Protein AF-A0A9N9DW58-F1 (afdb_monomer_lite)

Sequence (178 aa):
MVNGNHDNNESNNANEGNGNNIPFHLKRTCESLTRRQRDIYNECATRAERIGFLEVLIEERKKSEIGSELIGLVLYTLITGLIVLIYGLFFKDEESTKYFIVLLNSVYYIAKIVVLGTSMERLGIFYDNKVRAYTAIPIIVWTSLAILLGIFVISPVITVTFVNVGIEMAKLIVKFFV

Radius of gyration: 26.79 Å; chains: 1; bounding box: 43×66×86 Å

Structure (mmCIF, N/CA/C/O backbone):
data_AF-A0A9N9DW58-F1
#
_entry.id   AF-A0A9N9DW58-F1
#
loop_
_atom_site.group_PDB
_atom_site.id
_atom_site.type_symbol
_atom_site.label_atom_id
_atom_site.label_alt_id
_atom_site.label_comp_id
_atom_site.label_asym_id
_atom_site.label_entity_id
_atom_site.label_seq_id
_atom_site.pdbx_PDB_ins_code
_atom_site.Cartn_x
_atom_site.Cartn_y
_atom_site.Cartn_z
_atom_site.occupancy
_atom_site.B_iso_or_equiv
_atom_site.auth_seq_id
_atom_site.auth_comp_id
_atom_site.auth_asym_id
_atom_site.auth_atom_id
_atom_site.pdbx_PDB_model_num
ATOM 1 N N . MET A 1 1 ? 19.043 49.232 -56.424 1.00 35.97 1 MET A N 1
ATOM 2 C CA . MET A 1 1 ? 19.166 48.263 -57.536 1.00 35.97 1 MET A CA 1
ATOM 3 C C . MET A 1 1 ? 19.818 47.024 -56.916 1.00 35.97 1 MET A C 1
ATOM 5 O O . MET A 1 1 ? 20.953 47.164 -56.496 1.00 35.97 1 MET A O 1
ATOM 9 N N . VAL A 1 2 ? 19.132 45.935 -56.511 1.00 31.33 2 VAL A N 1
ATOM 10 C CA . VAL A 1 2 ? 18.323 44.946 -57.288 1.00 31.33 2 VAL A CA 1
ATOM 11 C C . VAL A 1 2 ? 19.067 44.600 -58.581 1.00 31.33 2 VAL A C 1
ATOM 13 O O . VAL A 1 2 ? 19.330 45.532 -59.330 1.00 31.33 2 VAL A O 1
ATOM 16 N N . ASN A 1 3 ? 19.499 43.383 -58.928 1.00 30.56 3 ASN A N 1
ATOM 17 C CA . ASN A 1 3 ? 19.127 41.967 -58.704 1.00 30.56 3 ASN A CA 1
ATOM 18 C C . ASN A 1 3 ? 20.429 41.140 -58.961 1.00 30.56 3 ASN A C 1
ATOM 20 O O . ASN A 1 3 ? 21.346 41.698 -59.552 1.00 30.56 3 ASN A O 1
ATOM 24 N N . GLY A 1 4 ? 20.660 39.866 -58.624 1.00 30.59 4 GLY A N 1
ATOM 25 C CA . GLY A 1 4 ? 19.801 38.683 -58.496 1.00 30.59 4 GLY A CA 1
ATOM 26 C C . GLY A 1 4 ? 20.405 37.516 -59.324 1.00 30.59 4 GLY A C 1
ATOM 27 O O . GLY A 1 4 ? 21.003 37.778 -60.364 1.00 30.59 4 GLY A O 1
ATOM 28 N N . ASN A 1 5 ? 20.184 36.273 -58.860 1.00 32.31 5 ASN A N 1
ATOM 29 C CA . ASN A 1 5 ? 20.510 34.924 -59.402 1.00 32.31 5 ASN A CA 1
ATOM 30 C C . ASN A 1 5 ? 21.839 34.288 -58.931 1.00 32.31 5 ASN A C 1
ATOM 32 O O . ASN A 1 5 ? 22.900 34.800 -59.259 1.00 32.31 5 ASN A O 1
ATOM 36 N N . HIS A 1 6 ? 21.906 33.249 -58.078 1.00 37.44 6 HIS A N 1
ATOM 37 C CA . HIS A 1 6 ? 21.110 32.024 -57.799 1.00 37.44 6 HIS A CA 1
ATOM 38 C C . HIS A 1 6 ? 21.499 30.820 -58.677 1.00 37.44 6 HIS A C 1
ATOM 40 O O . HIS A 1 6 ? 21.218 30.842 -59.866 1.00 37.44 6 HIS A O 1
ATOM 46 N N . ASP A 1 7 ? 22.155 29.830 -58.047 1.00 33.28 7 ASP A N 1
ATOM 47 C CA . ASP A 1 7 ? 22.057 28.362 -58.224 1.00 33.28 7 ASP A CA 1
ATOM 48 C C . ASP A 1 7 ? 22.978 27.711 -57.153 1.00 33.28 7 ASP A C 1
ATOM 50 O O . ASP A 1 7 ? 24.163 28.024 -57.090 1.00 33.28 7 ASP A O 1
ATOM 54 N N . ASN A 1 8 ? 22.478 27.097 -56.073 1.00 36.38 8 ASN A N 1
ATOM 55 C CA . ASN A 1 8 ? 21.834 25.779 -55.913 1.00 36.38 8 ASN A CA 1
ATOM 56 C C . ASN A 1 8 ? 22.816 24.589 -55.836 1.00 36.38 8 ASN A C 1
ATOM 58 O O . ASN A 1 8 ? 23.343 24.127 -56.838 1.00 36.38 8 ASN A O 1
ATOM 62 N N . ASN A 1 9 ? 22.999 24.100 -54.604 1.00 37.75 9 ASN A N 1
ATOM 63 C CA . ASN A 1 9 ? 23.233 22.708 -54.189 1.00 37.75 9 ASN A CA 1
ATOM 64 C C . ASN A 1 9 ? 22.856 22.696 -52.686 1.00 37.75 9 ASN A C 1
ATOM 66 O O . ASN A 1 9 ? 23.531 23.335 -51.884 1.00 37.75 9 ASN A O 1
ATOM 70 N N . GLU A 1 10 ? 21.670 22.237 -52.256 1.00 34.31 10 GLU A N 1
ATOM 71 C CA . GLU A 1 10 ? 21.324 20.814 -52.031 1.00 34.31 10 GLU A CA 1
ATOM 72 C C . GLU A 1 10 ? 22.552 19.994 -51.593 1.00 34.31 10 GLU A C 1
ATOM 74 O O . GLU A 1 10 ? 23.566 19.982 -52.270 1.00 34.31 10 GLU A O 1
ATOM 79 N N . SER A 1 11 ? 22.591 19.225 -50.513 1.00 32.69 11 SER A N 1
ATOM 80 C CA . SER A 1 11 ? 21.602 18.690 -49.588 1.00 32.69 11 SER A CA 1
ATOM 81 C C . SER A 1 11 ? 22.409 17.822 -48.594 1.00 32.69 11 SER A C 1
ATOM 83 O O . SER A 1 11 ? 23.496 17.357 -48.931 1.00 32.69 11 SER A O 1
ATOM 85 N N . ASN A 1 12 ? 21.839 17.546 -47.419 1.00 32.59 12 ASN A N 1
ATOM 86 C CA . ASN A 1 12 ? 22.194 16.460 -46.490 1.00 32.59 12 ASN A CA 1
ATOM 87 C C . ASN A 1 12 ? 23.452 16.592 -45.614 1.00 32.59 12 ASN A C 1
ATOM 89 O O . ASN A 1 12 ? 24.569 16.289 -46.014 1.00 32.59 12 ASN A O 1
ATOM 93 N N . ASN A 1 13 ? 23.205 16.916 -44.343 1.00 36.56 13 ASN A N 1
ATOM 94 C CA . ASN A 1 13 ? 23.396 15.991 -43.212 1.00 36.56 13 ASN A CA 1
ATOM 95 C C . ASN A 1 13 ? 22.649 16.604 -42.011 1.00 36.56 13 ASN A C 1
ATOM 97 O O . ASN A 1 13 ? 23.180 17.412 -41.261 1.00 36.56 13 ASN A O 1
ATOM 101 N N . ALA A 1 14 ? 21.319 16.511 -41.972 1.00 32.16 14 ALA A N 1
ATOM 102 C CA . ALA A 1 14 ? 20.616 15.397 -41.335 1.00 32.16 14 ALA A CA 1
ATOM 103 C C . ALA A 1 14 ? 21.183 15.076 -39.941 1.00 32.16 14 ALA A C 1
ATOM 105 O O . ALA A 1 14 ? 22.157 14.347 -39.816 1.00 32.16 14 ALA A O 1
ATOM 106 N N . ASN A 1 15 ? 20.521 15.618 -38.914 1.00 37.97 15 ASN A N 1
ATOM 107 C CA . ASN A 1 15 ? 20.285 14.966 -37.627 1.00 37.97 15 ASN A CA 1
ATOM 108 C C . ASN A 1 15 ? 21.375 13.987 -37.146 1.00 37.97 15 ASN A C 1
ATOM 110 O O . ASN A 1 15 ? 21.168 12.776 -37.156 1.00 37.97 15 ASN A O 1
ATOM 114 N N . GLU A 1 16 ? 22.427 14.498 -36.511 1.00 32.28 16 GLU A N 1
ATOM 115 C CA . GLU A 1 16 ? 23.026 13.775 -35.381 1.00 32.28 16 GLU A CA 1
ATOM 116 C C . GLU A 1 16 ? 22.198 14.033 -34.113 1.00 32.28 16 GLU A C 1
ATOM 118 O O . GLU A 1 16 ? 22.662 14.500 -33.074 1.00 32.28 16 GLU A O 1
ATOM 123 N N . GLY A 1 17 ? 20.905 13.717 -34.199 1.00 33.81 17 GLY A N 1
ATOM 124 C CA . GLY A 1 17 ? 20.101 13.438 -33.023 1.00 33.81 17 GLY A CA 1
ATOM 125 C C . GLY A 1 17 ? 20.539 12.080 -32.492 1.00 33.81 17 GLY A C 1
ATOM 126 O O . GLY A 1 17 ? 20.022 11.065 -32.944 1.00 33.81 17 GLY A O 1
ATOM 127 N N . ASN A 1 18 ? 21.525 12.086 -31.589 1.00 37.56 18 ASN A N 1
ATOM 128 C CA . ASN A 1 18 ? 21.994 10.974 -30.755 1.00 37.56 18 ASN A CA 1
ATOM 129 C C . ASN A 1 18 ? 21.037 9.758 -30.766 1.00 37.56 18 ASN A C 1
ATOM 131 O O . ASN A 1 18 ? 19.964 9.790 -30.156 1.00 37.56 18 ASN A O 1
ATOM 135 N N . GLY A 1 19 ? 21.431 8.684 -31.460 1.00 41.25 19 GLY A N 1
ATOM 136 C CA . GLY A 1 19 ? 20.644 7.466 -31.720 1.00 41.25 19 GLY A CA 1
ATOM 137 C C . GLY A 1 19 ? 20.286 6.609 -30.494 1.00 41.25 19 GLY A C 1
ATOM 138 O O . GLY A 1 19 ? 19.917 5.447 -30.640 1.00 41.25 19 GLY A O 1
ATOM 139 N N . ASN A 1 20 ? 20.357 7.177 -29.291 1.00 55.72 20 ASN A N 1
ATOM 140 C CA . ASN A 1 20 ? 20.112 6.524 -28.005 1.00 55.72 20 ASN A CA 1
ATOM 141 C C . ASN A 1 20 ? 18.757 6.884 -27.378 1.00 55.72 20 ASN A C 1
ATOM 143 O O . ASN A 1 20 ? 18.498 6.554 -26.220 1.00 55.72 20 ASN A O 1
ATOM 147 N N . ASN A 1 21 ? 17.874 7.559 -28.115 1.00 63.91 21 ASN A N 1
ATOM 148 C CA . ASN A 1 21 ? 16.599 8.002 -27.566 1.00 63.91 21 ASN A CA 1
ATOM 149 C C . ASN A 1 21 ? 15.636 6.812 -27.398 1.00 63.91 21 ASN A C 1
ATOM 151 O O . ASN A 1 21 ? 14.989 6.341 -28.340 1.00 63.91 21 ASN A O 1
ATOM 155 N N . ILE A 1 22 ? 15.579 6.304 -26.165 1.00 68.69 22 ILE A N 1
ATOM 156 C CA . ILE A 1 22 ? 14.504 5.452 -25.649 1.00 68.69 22 ILE A CA 1
ATOM 157 C C . ILE A 1 22 ? 13.171 6.178 -25.916 1.00 68.69 22 ILE A C 1
ATOM 159 O O . ILE A 1 22 ? 13.104 7.393 -25.697 1.00 68.69 22 ILE A O 1
ATOM 163 N N . PRO A 1 23 ? 12.116 5.484 -26.391 1.00 74.69 23 PRO A N 1
ATOM 164 C CA . PRO A 1 23 ? 10.796 6.081 -26.558 1.00 74.69 23 PRO A CA 1
ATOM 165 C C . PRO A 1 23 ? 10.378 6.861 -25.308 1.00 74.69 23 PRO A C 1
ATOM 167 O O . PRO A 1 23 ? 10.559 6.384 -24.189 1.00 74.69 23 PRO A O 1
ATOM 170 N N . PHE A 1 24 ? 9.809 8.056 -25.485 1.00 72.62 24 PHE A N 1
ATOM 171 C CA . PHE A 1 24 ? 9.507 8.966 -24.371 1.00 72.62 24 PHE A CA 1
ATOM 172 C C . PHE A 1 24 ? 8.679 8.296 -23.257 1.00 72.62 24 PHE A C 1
ATOM 174 O O . PHE A 1 24 ? 8.951 8.497 -22.076 1.00 72.62 24 PHE A O 1
ATOM 181 N N . HIS A 1 25 ? 7.740 7.422 -23.631 1.00 73.88 25 HIS A N 1
ATOM 182 C CA . HIS A 1 25 ? 6.898 6.673 -22.696 1.00 73.88 25 HIS A CA 1
ATOM 183 C C . HIS A 1 25 ? 7.647 5.593 -21.883 1.00 73.88 25 HIS A C 1
ATOM 185 O O . HIS A 1 25 ? 7.164 5.189 -20.831 1.00 73.88 25 HIS A O 1
ATOM 191 N N . LEU A 1 26 ? 8.830 5.149 -22.328 1.00 77.31 26 LEU A N 1
ATOM 192 C CA . LEU A 1 26 ? 9.671 4.152 -21.646 1.00 77.31 26 LEU A CA 1
ATOM 193 C C . LEU A 1 26 ? 10.789 4.786 -20.809 1.00 77.31 26 LEU A C 1
ATOM 195 O O . LEU A 1 26 ? 11.376 4.119 -19.955 1.00 77.31 26 LEU A O 1
ATOM 199 N N . LYS A 1 27 ? 11.078 6.077 -21.016 1.00 78.00 27 LYS A N 1
ATOM 200 C CA . LYS A 1 27 ? 12.143 6.801 -20.307 1.00 78.00 27 LYS A CA 1
ATOM 201 C C . LYS A 1 27 ? 11.948 6.758 -18.787 1.00 78.00 27 LYS A C 1
ATOM 203 O O . LYS A 1 27 ? 12.880 6.444 -18.053 1.00 78.00 27 LYS A O 1
ATOM 208 N N . ARG A 1 28 ? 10.716 6.977 -18.326 1.00 73.12 28 ARG A N 1
ATOM 209 C CA . ARG A 1 28 ? 10.359 6.948 -16.899 1.00 73.12 28 ARG A CA 1
ATOM 210 C C . ARG A 1 28 ? 10.504 5.552 -16.282 1.00 73.12 28 ARG A C 1
ATOM 212 O O . ARG A 1 28 ? 10.978 5.402 -15.156 1.00 73.12 28 ARG A O 1
ATOM 219 N N . THR A 1 29 ? 10.154 4.509 -17.032 1.00 76.19 29 THR A N 1
ATOM 220 C CA . THR A 1 29 ? 10.357 3.117 -16.606 1.00 76.19 29 THR A CA 1
ATOM 221 C C . THR A 1 29 ? 11.843 2.791 -16.500 1.00 76.19 29 THR A C 1
ATOM 223 O O . THR A 1 29 ? 12.257 2.196 -15.513 1.00 76.19 29 THR A O 1
ATOM 226 N N . CYS A 1 30 ? 12.657 3.245 -17.459 1.00 75.81 30 CYS A N 1
ATOM 227 C CA . CYS A 1 30 ? 14.110 3.079 -17.432 1.00 75.81 30 CYS A CA 1
ATOM 228 C C . CYS A 1 30 ? 14.754 3.761 -16.209 1.00 75.81 30 CYS A C 1
ATOM 230 O O . CYS A 1 30 ? 15.642 3.199 -15.566 1.00 75.81 30 CYS A O 1
ATOM 232 N N . GLU A 1 31 ? 14.301 4.966 -15.858 1.00 78.06 31 GLU A N 1
ATOM 233 C CA . GLU A 1 31 ? 14.795 5.701 -14.687 1.00 78.06 31 GLU A CA 1
ATOM 234 C C . GLU A 1 31 ? 14.386 5.028 -13.365 1.00 78.06 31 GLU A C 1
ATOM 236 O O . GLU A 1 31 ? 15.173 5.009 -12.418 1.00 78.06 31 GLU A O 1
ATOM 241 N N . SER A 1 32 ? 13.208 4.395 -13.333 1.00 76.56 32 SER A N 1
ATOM 242 C CA . SER A 1 32 ? 12.654 3.677 -12.173 1.00 76.56 32 SER A CA 1
ATOM 243 C C . SER A 1 32 ? 13.023 2.186 -12.101 1.00 76.56 32 SER A C 1
ATOM 245 O O . SER A 1 32 ? 12.416 1.424 -11.340 1.00 76.56 32 SER A O 1
ATOM 247 N N . LEU A 1 33 ? 14.003 1.732 -12.890 1.00 80.88 33 LEU A N 1
ATOM 248 C CA . LEU A 1 33 ? 14.522 0.367 -12.789 1.00 80.88 33 LEU A CA 1
ATOM 249 C C . LEU A 1 33 ? 15.183 0.157 -11.424 1.00 80.88 33 LEU A C 1
ATOM 251 O O . LEU A 1 33 ? 16.072 0.916 -11.027 1.00 80.88 33 LEU A O 1
ATOM 255 N N . THR A 1 34 ? 14.800 -0.918 -10.735 1.00 77.25 34 THR A N 1
ATOM 256 C CA . THR A 1 34 ? 15.526 -1.372 -9.543 1.00 77.25 34 THR A CA 1
ATOM 257 C C . THR A 1 34 ? 16.932 -1.832 -9.926 1.00 77.25 34 THR A C 1
ATOM 259 O O . THR A 1 34 ? 17.204 -2.122 -11.090 1.00 77.25 34 THR A O 1
ATOM 262 N N . ARG A 1 35 ? 17.845 -1.940 -8.952 1.00 76.00 35 ARG A N 1
ATOM 263 C CA . ARG A 1 35 ? 19.243 -2.334 -9.207 1.00 76.00 35 ARG A CA 1
ATOM 264 C C . ARG A 1 35 ? 19.344 -3.624 -10.032 1.00 76.00 35 ARG A C 1
ATOM 266 O O . ARG A 1 35 ? 19.986 -3.630 -11.071 1.00 76.00 35 ARG A O 1
ATOM 273 N N . ARG A 1 36 ? 18.587 -4.655 -9.642 1.00 76.88 36 ARG A N 1
ATOM 274 C CA . ARG A 1 36 ? 18.526 -5.937 -10.357 1.00 76.88 36 ARG A CA 1
ATOM 275 C C . ARG A 1 36 ? 17.967 -5.805 -11.779 1.00 76.88 36 ARG A C 1
ATOM 277 O O . ARG A 1 36 ? 18.464 -6.449 -12.690 1.00 76.88 36 ARG A O 1
ATOM 284 N N . GLN A 1 37 ? 16.938 -4.980 -11.979 1.00 80.50 37 GLN A N 1
ATOM 285 C CA . GLN A 1 37 ? 16.363 -4.745 -13.310 1.00 80.50 37 GLN A CA 1
ATOM 286 C C . GLN A 1 37 ? 17.316 -3.939 -14.204 1.00 80.50 37 GLN A C 1
ATOM 288 O O . GLN A 1 37 ? 17.347 -4.143 -15.412 1.00 80.50 37 GLN A O 1
ATOM 293 N N . ARG A 1 38 ? 18.107 -3.041 -13.609 1.00 82.94 38 ARG A N 1
ATOM 294 C CA . ARG A 1 38 ? 19.124 -2.250 -14.304 1.00 82.94 38 ARG A CA 1
ATOM 295 C C . ARG A 1 38 ? 20.292 -3.110 -14.774 1.00 82.94 38 ARG A C 1
ATOM 297 O O . ARG A 1 38 ? 20.774 -2.887 -15.877 1.00 82.94 38 ARG A O 1
ATOM 304 N N . ASP A 1 39 ? 20.703 -4.090 -13.976 1.00 82.94 39 ASP A N 1
ATOM 305 C CA . ASP A 1 39 ? 21.754 -5.035 -14.364 1.00 82.94 39 ASP A CA 1
ATOM 306 C C . ASP A 1 39 ? 21.325 -5.834 -15.610 1.00 82.94 39 ASP A C 1
ATOM 308 O O . ASP A 1 39 ? 22.030 -5.825 -16.615 1.00 82.94 39 ASP A O 1
ATOM 312 N N . ILE A 1 40 ? 20.100 -6.376 -15.611 1.00 80.94 40 ILE A N 1
ATOM 313 C CA . ILE A 1 40 ? 19.525 -7.102 -16.762 1.00 80.94 40 ILE A CA 1
ATOM 314 C C . ILE A 1 40 ? 19.359 -6.182 -17.985 1.00 80.94 40 ILE A C 1
ATOM 316 O O . ILE A 1 40 ? 19.677 -6.563 -19.108 1.00 80.94 40 ILE A O 1
ATOM 320 N N . TYR A 1 41 ? 18.905 -4.941 -17.781 1.00 82.56 41 TYR A N 1
ATOM 321 C CA . TYR A 1 41 ? 18.772 -3.956 -18.859 1.00 82.56 41 TYR A CA 1
ATOM 322 C C . TYR A 1 41 ? 20.120 -3.607 -19.516 1.00 82.56 41 TYR A C 1
ATOM 324 O O . TYR A 1 41 ? 20.187 -3.390 -20.728 1.00 82.56 41 TYR A O 1
ATOM 332 N N . ASN A 1 42 ? 21.195 -3.548 -18.725 1.00 82.56 42 ASN A N 1
ATOM 333 C CA . ASN A 1 42 ? 22.545 -3.272 -19.216 1.00 82.56 42 ASN A CA 1
ATOM 334 C C . ASN A 1 42 ? 23.157 -4.472 -19.956 1.00 82.56 42 ASN A C 1
ATOM 336 O O . ASN A 1 42 ? 23.965 -4.260 -20.859 1.00 82.56 42 ASN A O 1
ATOM 340 N N . GLU A 1 43 ? 22.756 -5.698 -19.607 1.00 84.88 43 GLU A N 1
ATOM 341 C CA . GLU A 1 43 ? 23.149 -6.934 -20.298 1.00 84.88 43 GLU A CA 1
ATOM 342 C C . GLU A 1 43 ? 22.482 -7.096 -21.676 1.00 84.88 43 GLU A C 1
ATOM 344 O O . GLU A 1 43 ? 23.029 -7.787 -22.535 1.00 84.88 43 GLU A O 1
ATOM 349 N N . CYS A 1 44 ? 21.345 -6.435 -21.936 1.00 82.12 44 CYS A N 1
ATOM 350 C CA . CYS A 1 44 ? 20.709 -6.446 -23.257 1.00 82.12 44 CYS A CA 1
ATOM 351 C C . CYS A 1 44 ? 21.639 -5.855 -24.332 1.00 82.12 44 CYS A C 1
ATOM 353 O O . CYS A 1 44 ? 22.047 -4.683 -24.257 1.00 82.12 44 CY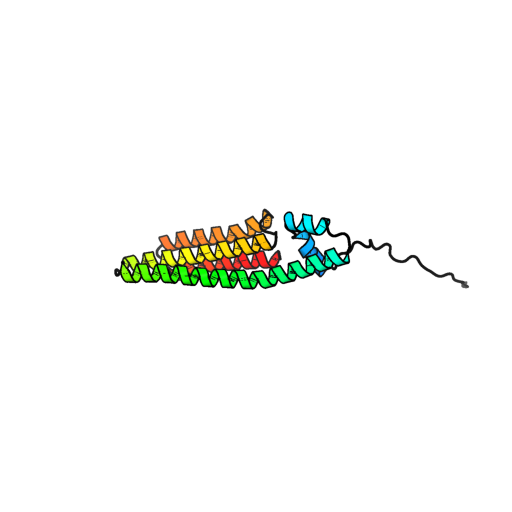S A O 1
ATOM 355 N N . ALA A 1 45 ? 21.911 -6.658 -25.363 1.00 76.25 45 ALA A N 1
ATOM 356 C CA . ALA A 1 45 ? 22.882 -6.362 -26.411 1.00 76.25 45 ALA A CA 1
ATOM 357 C C . ALA A 1 45 ? 22.302 -5.437 -27.487 1.00 76.25 45 ALA A C 1
ATOM 359 O O . ALA A 1 45 ? 23.020 -4.609 -28.051 1.00 76.25 45 ALA A O 1
ATOM 360 N N . THR A 1 46 ? 20.997 -5.545 -27.759 1.00 80.00 46 THR A N 1
ATOM 361 C CA . THR A 1 46 ? 20.334 -4.764 -28.809 1.00 80.00 46 THR A CA 1
ATOM 362 C C . THR A 1 46 ? 19.319 -3.760 -28.258 1.00 80.00 46 THR A C 1
ATOM 364 O O . THR A 1 46 ? 18.728 -3.923 -27.189 1.00 80.00 46 THR A O 1
ATOM 367 N N . ARG A 1 47 ? 19.072 -2.683 -29.016 1.00 75.12 47 ARG A N 1
ATOM 368 C CA . ARG A 1 47 ? 18.038 -1.686 -28.680 1.00 75.12 47 ARG A CA 1
ATOM 369 C C . ARG A 1 47 ? 16.639 -2.308 -28.633 1.00 75.12 47 ARG A C 1
ATOM 371 O O . ARG A 1 47 ? 15.841 -1.923 -27.785 1.00 75.12 47 ARG A O 1
ATOM 378 N N . ALA A 1 48 ? 16.353 -3.246 -29.535 1.00 78.12 48 ALA A N 1
ATOM 379 C CA . ALA A 1 48 ? 15.073 -3.944 -29.585 1.00 78.12 48 ALA A CA 1
ATOM 380 C C . ALA A 1 48 ? 14.842 -4.783 -28.317 1.00 78.12 48 ALA A C 1
ATOM 382 O O . ALA A 1 48 ? 13.759 -4.718 -27.747 1.00 78.12 48 ALA A O 1
ATOM 383 N N . GLU A 1 49 ? 15.874 -5.470 -27.813 1.00 81.19 49 GLU A N 1
ATOM 384 C CA . GLU A 1 49 ? 15.814 -6.189 -26.530 1.00 81.19 49 GLU A CA 1
ATOM 385 C C . GLU A 1 49 ? 15.576 -5.249 -25.346 1.00 81.19 49 GLU A C 1
ATOM 387 O O . GLU A 1 49 ? 14.740 -5.538 -24.496 1.00 81.19 49 GLU A O 1
ATOM 392 N N . ARG A 1 50 ? 16.250 -4.091 -25.307 1.00 80.75 50 ARG A N 1
ATOM 393 C CA . ARG A 1 50 ? 16.055 -3.082 -24.248 1.00 80.75 50 ARG A CA 1
ATOM 394 C C . ARG A 1 50 ? 14.636 -2.520 -24.225 1.00 80.75 50 ARG A C 1
ATOM 396 O O . ARG A 1 50 ? 14.066 -2.335 -23.153 1.00 80.75 50 ARG A O 1
ATOM 403 N N . ILE A 1 51 ? 14.070 -2.242 -25.400 1.00 83.50 51 ILE A N 1
ATOM 404 C CA . ILE A 1 51 ? 12.688 -1.764 -25.540 1.00 83.50 51 ILE A CA 1
ATOM 405 C C . ILE A 1 51 ? 11.708 -2.867 -25.129 1.00 83.50 51 ILE A C 1
ATOM 407 O O . ILE A 1 51 ? 10.853 -2.615 -24.284 1.00 83.50 51 ILE A O 1
ATOM 411 N N . GLY A 1 52 ? 11.888 -4.092 -25.635 1.00 83.00 52 GLY A N 1
ATOM 412 C CA . GLY A 1 52 ? 11.046 -5.236 -25.281 1.00 83.00 52 GLY A CA 1
ATOM 413 C C . GLY A 1 52 ? 11.084 -5.558 -23.786 1.00 83.00 52 GLY A C 1
ATOM 414 O O . GLY A 1 52 ? 10.042 -5.786 -23.180 1.00 83.00 52 GLY A O 1
ATOM 415 N N . PHE A 1 53 ? 12.257 -5.485 -23.151 1.00 84.25 53 PHE A N 1
ATOM 416 C CA . PHE A 1 53 ? 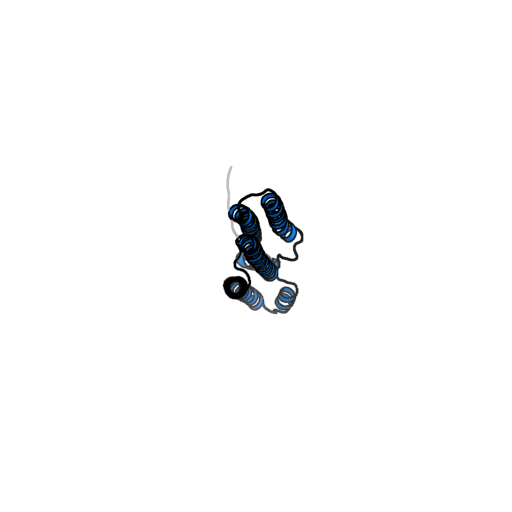12.388 -5.644 -21.702 1.00 84.25 53 PHE A CA 1
ATOM 417 C C . PHE A 1 53 ? 11.585 -4.587 -20.935 1.00 84.25 53 PHE A C 1
ATOM 419 O O . PHE A 1 53 ? 10.864 -4.926 -20.000 1.00 84.25 53 PHE A O 1
ATOM 426 N N . LEU A 1 54 ? 11.669 -3.311 -21.330 1.00 82.94 54 LEU A N 1
ATOM 427 C CA . LEU A 1 54 ? 10.917 -2.236 -20.678 1.00 82.94 54 LEU A CA 1
ATOM 428 C C . LEU A 1 54 ? 9.400 -2.383 -20.875 1.00 82.94 54 LEU A C 1
ATOM 430 O O . LEU A 1 54 ? 8.651 -2.116 -19.937 1.00 82.94 54 LEU A O 1
ATOM 434 N N . GLU A 1 55 ? 8.945 -2.816 -22.051 1.00 85.00 55 GLU A N 1
ATOM 435 C CA . GLU A 1 55 ? 7.524 -3.064 -22.332 1.00 85.00 55 GLU A CA 1
ATOM 436 C C . GLU A 1 55 ? 6.970 -4.227 -21.502 1.00 85.00 55 GLU A C 1
ATOM 438 O O . GLU A 1 55 ? 5.966 -4.054 -20.807 1.00 85.00 55 GLU A O 1
ATOM 443 N N . VAL A 1 56 ? 7.673 -5.366 -21.484 1.00 86.12 56 VAL A N 1
ATOM 444 C CA . VAL A 1 56 ? 7.321 -6.527 -20.648 1.00 86.12 56 VAL A CA 1
ATOM 445 C C . VAL A 1 56 ? 7.271 -6.126 -19.177 1.00 86.12 56 VAL A C 1
ATOM 447 O O . VAL A 1 56 ? 6.334 -6.469 -18.464 1.00 86.12 56 VAL A O 1
ATOM 450 N N . LEU A 1 57 ? 8.232 -5.326 -18.722 1.00 83.19 57 LEU A N 1
ATOM 451 C CA . LEU A 1 57 ? 8.301 -4.873 -17.338 1.00 83.19 57 LEU A CA 1
ATOM 452 C C . LEU A 1 57 ? 7.149 -3.923 -16.967 1.00 83.19 57 LEU A C 1
ATOM 454 O O . LEU A 1 57 ? 6.665 -3.963 -15.835 1.00 83.19 57 LEU A O 1
ATOM 458 N N . ILE A 1 58 ? 6.667 -3.092 -17.898 1.00 82.69 58 ILE A N 1
ATOM 459 C CA . ILE A 1 58 ? 5.454 -2.278 -17.700 1.00 82.69 58 ILE A CA 1
ATOM 460 C C . ILE A 1 58 ? 4.217 -3.173 -17.595 1.00 82.69 58 ILE A C 1
ATOM 462 O O . ILE A 1 58 ? 3.376 -2.956 -16.717 1.00 82.69 58 ILE A O 1
ATOM 466 N N . GLU A 1 59 ? 4.093 -4.167 -18.473 1.00 83.62 59 GLU A N 1
ATOM 467 C CA . GLU A 1 59 ? 2.960 -5.092 -18.474 1.00 83.62 59 GLU A CA 1
ATOM 468 C C . GLU A 1 59 ? 2.928 -5.948 -17.200 1.00 83.62 59 GLU A C 1
ATOM 470 O O . GLU A 1 59 ? 1.888 -6.052 -16.543 1.00 83.62 59 GLU A O 1
ATOM 475 N N . GLU A 1 60 ? 4.081 -6.463 -16.773 1.00 81.00 60 GLU A N 1
ATOM 476 C CA . GLU A 1 60 ? 4.236 -7.175 -15.506 1.00 81.00 60 GLU A CA 1
ATOM 477 C C . GLU A 1 60 ? 3.893 -6.286 -14.311 1.00 81.00 60 GLU A C 1
ATOM 479 O O . GLU A 1 60 ? 3.160 -6.725 -13.423 1.00 81.00 60 GLU A O 1
ATOM 484 N N . ARG A 1 61 ? 4.353 -5.025 -14.285 1.00 79.56 61 ARG A N 1
ATOM 485 C CA . ARG A 1 61 ? 4.013 -4.078 -13.209 1.00 79.56 61 ARG A CA 1
ATOM 486 C C . ARG A 1 61 ? 2.499 -3.859 -13.115 1.00 79.56 61 ARG A C 1
ATOM 488 O O . ARG A 1 61 ? 1.972 -3.936 -12.005 1.00 79.56 61 ARG A O 1
ATOM 495 N N . LYS A 1 62 ? 1.803 -3.679 -14.246 1.00 78.69 62 LYS A N 1
ATOM 496 C CA . LYS A 1 62 ? 0.333 -3.525 -14.300 1.00 78.69 62 LYS A CA 1
ATOM 497 C C . LYS A 1 62 ? -0.408 -4.785 -13.855 1.00 78.69 62 LYS A C 1
ATOM 499 O O . LYS A 1 62 ? -1.306 -4.717 -13.020 1.00 78.69 62 LYS A O 1
ATOM 504 N N . LYS A 1 63 ? -0.026 -5.954 -14.376 1.00 78.38 63 LYS A N 1
ATOM 505 C CA . LYS A 1 63 ? -0.636 -7.238 -13.994 1.00 78.38 63 LYS A CA 1
ATOM 506 C C . LYS A 1 63 ? -0.425 -7.528 -12.509 1.00 78.38 63 LYS A C 1
ATOM 508 O O . LYS A 1 63 ? -1.320 -8.015 -11.820 1.00 78.38 63 LYS A O 1
ATOM 513 N N . SER A 1 64 ? 0.764 -7.210 -12.013 1.00 71.88 64 SER A N 1
ATOM 514 C CA . SER A 1 64 ? 1.124 -7.414 -10.621 1.00 71.88 64 SER A CA 1
ATOM 515 C C . SER A 1 64 ? 0.418 -6.423 -9.694 1.00 71.88 64 SER A C 1
ATOM 517 O O . SER A 1 64 ? 0.153 -6.788 -8.555 1.00 71.88 64 SER A O 1
ATOM 519 N N . GLU A 1 65 ? 0.089 -5.198 -10.131 1.00 73.69 65 GLU A N 1
ATOM 520 C CA . GLU A 1 65 ? -0.674 -4.212 -9.339 1.00 73.69 65 GLU A CA 1
ATOM 521 C C . GLU A 1 65 ? -2.029 -4.791 -8.927 1.00 73.69 65 GLU A C 1
ATOM 523 O O . GLU A 1 65 ? -2.303 -4.936 -7.733 1.00 73.69 65 GLU A O 1
ATOM 528 N N . ILE A 1 66 ? -2.782 -5.274 -9.918 1.00 74.31 66 ILE A N 1
ATOM 529 C CA . ILE A 1 66 ? -4.060 -5.971 -9.729 1.00 74.31 66 ILE A CA 1
ATOM 530 C C . ILE A 1 66 ? -3.870 -7.214 -8.843 1.00 74.31 66 ILE A C 1
ATOM 532 O O . ILE A 1 66 ? -4.662 -7.474 -7.937 1.00 74.31 66 ILE A O 1
ATOM 536 N N . GLY A 1 67 ? -2.788 -7.969 -9.066 1.00 73.19 67 GLY A N 1
ATOM 537 C CA . GLY A 1 67 ? -2.456 -9.151 -8.270 1.00 73.19 67 GLY A CA 1
ATOM 538 C C . GLY A 1 67 ? -2.202 -8.842 -6.790 1.00 73.19 67 GLY A C 1
ATOM 539 O O . GLY A 1 67 ? -2.732 -9.532 -5.923 1.00 73.19 67 GLY A O 1
ATOM 540 N N . SER A 1 68 ? -1.431 -7.796 -6.476 1.00 72.44 68 SER A N 1
ATOM 541 C CA . SER A 1 68 ? -1.154 -7.388 -5.091 1.00 72.44 68 SER A CA 1
ATOM 542 C C . SER A 1 68 ? -2.388 -6.857 -4.372 1.00 72.44 68 SER A C 1
ATOM 544 O O . SER A 1 68 ? -2.548 -7.127 -3.183 1.00 72.44 68 SER A O 1
ATOM 546 N N . GLU A 1 69 ? -3.273 -6.147 -5.073 1.00 72.50 69 GLU A N 1
ATOM 547 C CA . GLU A 1 69 ? -4.537 -5.689 -4.493 1.00 72.50 69 GLU A CA 1
ATOM 548 C C . GLU A 1 69 ? -5.453 -6.870 -4.146 1.00 72.50 69 GLU A C 1
ATOM 550 O O . GLU A 1 69 ? -5.989 -6.928 -3.038 1.00 72.50 69 GLU A O 1
ATOM 555 N N . LEU A 1 70 ? -5.567 -7.856 -5.044 1.00 76.75 70 LEU A N 1
ATOM 556 C CA . LEU A 1 70 ? -6.345 -9.075 -4.810 1.00 76.75 70 LEU A CA 1
ATOM 557 C C . LEU A 1 70 ? -5.773 -9.926 -3.671 1.00 76.75 70 LEU A C 1
ATOM 559 O O . LEU A 1 70 ? -6.522 -10.360 -2.798 1.00 76.75 70 LEU A O 1
ATOM 563 N N . ILE A 1 71 ? -4.455 -10.143 -3.641 1.00 75.88 71 ILE A N 1
ATOM 564 C CA . ILE A 1 71 ? -3.795 -10.905 -2.568 1.00 75.88 71 ILE A CA 1
ATOM 565 C C . ILE A 1 71 ? -3.976 -10.196 -1.222 1.00 75.88 71 ILE A C 1
ATOM 567 O O . ILE A 1 71 ? -4.294 -10.846 -0.225 1.00 75.88 71 ILE A O 1
ATOM 571 N N . GLY A 1 72 ? -3.830 -8.868 -1.195 1.00 71.31 72 GLY A N 1
ATOM 572 C CA . GLY A 1 72 ? -4.080 -8.061 -0.004 1.00 71.31 72 GLY A CA 1
ATOM 573 C C . GLY A 1 72 ? -5.522 -8.185 0.492 1.00 71.31 72 GLY A C 1
ATOM 574 O O . GLY A 1 72 ? -5.737 -8.366 1.690 1.00 71.31 72 GLY A O 1
ATOM 575 N N . LEU A 1 73 ? -6.503 -8.153 -0.418 1.00 77.19 73 LEU A N 1
ATOM 576 C CA . LEU A 1 73 ? -7.918 -8.333 -0.087 1.00 77.19 73 LEU A CA 1
ATOM 577 C C . LEU A 1 73 ? -8.188 -9.720 0.510 1.00 77.19 73 LEU A C 1
ATOM 579 O O . LEU A 1 73 ? -8.801 -9.809 1.569 1.00 77.19 73 LEU A O 1
ATOM 583 N N . VAL A 1 74 ? -7.695 -10.785 -0.130 1.00 80.81 74 VAL A N 1
ATOM 584 C CA . VAL A 1 74 ? -7.880 -12.171 0.336 1.00 80.81 74 VAL A CA 1
ATOM 585 C C . VAL A 1 74 ? -7.256 -12.374 1.715 1.00 80.81 74 VAL A C 1
ATOM 587 O O . VAL A 1 74 ? -7.901 -12.921 2.612 1.00 80.81 74 VAL A O 1
ATOM 590 N N . LEU A 1 75 ? -6.023 -11.899 1.909 1.00 79.19 75 LEU A N 1
ATOM 591 C CA . LEU A 1 75 ? -5.331 -11.989 3.191 1.00 79.19 75 LEU A CA 1
ATOM 592 C C . LEU A 1 75 ? -6.087 -11.218 4.279 1.00 79.19 75 LEU A C 1
ATOM 594 O O . LEU A 1 75 ? -6.278 -11.734 5.379 1.00 79.19 75 LEU A O 1
ATOM 598 N N . TYR A 1 76 ? -6.571 -10.016 3.960 1.00 76.44 76 TYR A N 1
ATOM 599 C CA . TYR A 1 76 ? -7.390 -9.229 4.873 1.00 76.44 76 TYR A CA 1
ATOM 600 C C . TYR A 1 76 ? -8.678 -9.963 5.257 1.00 76.44 76 TYR A C 1
ATOM 602 O O . TYR A 1 76 ? -8.954 -10.110 6.444 1.00 76.44 76 TYR A O 1
ATOM 610 N N . THR A 1 77 ? -9.435 -10.487 4.289 1.00 77.62 77 THR A N 1
ATOM 611 C CA . THR A 1 77 ? -10.682 -11.220 4.561 1.00 77.62 77 THR A CA 1
ATOM 612 C C . THR A 1 77 ? -10.446 -12.442 5.450 1.00 77.62 77 THR A C 1
ATOM 614 O O . THR A 1 77 ? -11.220 -12.673 6.377 1.00 77.62 77 THR A O 1
ATOM 617 N N . LEU A 1 78 ? -9.361 -13.190 5.223 1.00 81.88 78 LEU A N 1
ATOM 618 C CA . LEU A 1 78 ? -8.990 -14.335 6.061 1.00 81.88 78 LEU A CA 1
ATOM 619 C C . LEU A 1 78 ? -8.663 -13.914 7.497 1.00 81.88 78 LEU A C 1
ATOM 621 O O . LEU A 1 78 ? -9.196 -14.494 8.444 1.00 81.88 78 LEU A O 1
ATOM 625 N N . ILE A 1 79 ? -7.823 -12.891 7.669 1.00 79.19 79 ILE A N 1
ATOM 626 C CA . ILE A 1 79 ? -7.430 -12.410 8.998 1.00 79.19 79 ILE A CA 1
ATOM 627 C C . ILE A 1 79 ? -8.640 -11.829 9.743 1.00 79.19 79 ILE A C 1
ATOM 629 O O . ILE A 1 79 ? -8.853 -12.147 10.911 1.00 79.19 79 ILE A O 1
ATOM 633 N N . THR A 1 80 ? -9.476 -11.036 9.070 1.00 76.88 80 THR A N 1
ATOM 634 C CA . THR A 1 80 ? -10.734 -10.521 9.624 1.00 76.88 80 THR A CA 1
ATOM 635 C C . THR A 1 80 ? -11.663 -11.652 10.049 1.00 76.88 80 THR A C 1
ATOM 637 O O . THR A 1 80 ? -12.204 -11.601 11.150 1.00 76.88 80 THR A O 1
ATOM 640 N N . GLY A 1 81 ? -11.822 -12.687 9.220 1.00 77.69 81 GLY A N 1
ATOM 641 C CA . GLY A 1 81 ? -12.641 -13.853 9.547 1.00 77.69 81 GLY A CA 1
ATOM 642 C C . GLY A 1 81 ? -12.158 -14.575 10.806 1.00 77.69 81 GLY A C 1
ATOM 643 O O . GLY A 1 81 ? -12.965 -14.871 11.685 1.00 77.69 81 GLY A O 1
ATOM 644 N N . LEU A 1 82 ? -10.844 -14.789 10.940 1.00 79.12 82 LEU A N 1
ATOM 645 C CA . LEU A 1 82 ? -10.242 -15.388 12.137 1.00 79.12 82 LEU A CA 1
ATOM 646 C C . LEU A 1 82 ? -10.476 -14.533 13.386 1.00 79.12 82 LEU A C 1
ATOM 648 O O . LEU A 1 82 ? -10.865 -15.056 14.428 1.00 79.12 82 LEU A O 1
ATOM 652 N N . ILE A 1 83 ? -10.282 -13.219 13.273 1.00 76.94 83 ILE A N 1
ATOM 653 C CA . ILE A 1 83 ? -10.485 -12.268 14.368 1.00 76.94 83 ILE A CA 1
ATOM 654 C C . ILE A 1 83 ? -11.955 -12.282 14.824 1.00 76.94 83 ILE A C 1
ATOM 656 O O . ILE A 1 83 ? -12.218 -12.448 16.015 1.00 76.94 83 ILE A O 1
ATOM 660 N N . VAL A 1 84 ? -12.914 -12.192 13.893 1.00 79.69 84 VAL A N 1
ATOM 661 C CA . VAL A 1 84 ? -14.363 -12.257 14.181 1.00 79.69 84 VAL A CA 1
ATOM 662 C C . VAL A 1 84 ? -14.751 -13.586 14.828 1.00 79.69 84 VAL A C 1
ATOM 664 O O . VAL A 1 84 ? -15.531 -13.594 15.779 1.00 79.69 84 VAL A O 1
ATOM 667 N N . LEU A 1 85 ? -14.195 -14.701 14.350 1.00 80.00 85 LEU A N 1
ATOM 668 C CA . LEU A 1 85 ? -14.469 -16.028 14.895 1.00 80.00 85 LEU A CA 1
ATOM 669 C C . LEU A 1 85 ? -13.961 -16.164 16.337 1.00 80.00 85 LEU A C 1
ATOM 671 O O . LEU A 1 85 ? -14.703 -16.629 17.197 1.00 80.00 85 LEU A O 1
ATOM 675 N N . ILE A 1 86 ? -12.741 -15.701 16.627 1.00 76.50 86 ILE A N 1
ATOM 676 C CA . ILE A 1 86 ? -12.191 -15.682 17.993 1.00 76.50 86 ILE A CA 1
ATOM 677 C C . ILE A 1 86 ? -13.054 -14.799 18.901 1.00 76.50 86 ILE A C 1
ATOM 679 O O . ILE A 1 86 ? -13.401 -15.201 20.008 1.00 76.50 86 ILE A O 1
ATOM 683 N N . TYR A 1 87 ? -13.457 -13.620 18.435 1.00 75.44 87 TYR A N 1
ATOM 684 C CA . TYR A 1 87 ? -14.311 -12.735 19.218 1.00 75.44 87 TYR A CA 1
ATOM 685 C C . TYR A 1 87 ? -15.668 -13.370 19.538 1.00 75.44 87 TYR A C 1
ATOM 687 O O . TYR A 1 87 ? -16.024 -13.475 20.706 1.00 75.44 87 TYR A O 1
ATOM 695 N N . GLY A 1 88 ? -16.376 -13.898 18.535 1.00 73.31 88 GLY A N 1
ATOM 696 C CA . GLY A 1 88 ? -17.680 -14.537 18.736 1.00 73.31 88 GLY A CA 1
ATOM 697 C C . GLY A 1 88 ? -17.647 -15.774 19.644 1.00 73.31 88 GLY A C 1
ATOM 698 O O . GLY A 1 88 ? -18.659 -16.089 20.277 1.00 73.31 88 GLY A O 1
ATOM 699 N N . LEU A 1 89 ? -16.500 -16.460 19.724 1.00 74.94 89 LEU A N 1
ATOM 700 C CA . LEU A 1 89 ? -16.299 -17.625 20.588 1.00 74.94 89 LEU A CA 1
ATOM 701 C C . LEU A 1 89 ? -15.910 -17.262 22.028 1.00 74.94 89 LEU A C 1
ATOM 703 O O . LEU A 1 89 ? -16.337 -17.961 22.944 1.00 74.94 89 LEU A O 1
ATOM 707 N N . PHE A 1 90 ? -15.115 -16.207 22.237 1.00 69.06 90 PHE A N 1
ATOM 708 C CA . PHE A 1 90 ? -14.465 -15.942 23.530 1.00 69.06 90 PHE A CA 1
ATOM 709 C C . PHE A 1 90 ? -14.913 -14.656 24.237 1.00 69.06 90 PHE A C 1
ATOM 711 O O . PHE A 1 90 ? -14.716 -14.545 25.444 1.00 69.06 90 PHE A O 1
ATOM 718 N N . PHE A 1 91 ? -15.518 -13.695 23.534 1.00 66.50 91 PHE A N 1
ATOM 719 C CA . PHE A 1 91 ? -15.818 -12.369 24.078 1.00 66.50 91 PHE A CA 1
ATOM 720 C C . PHE A 1 91 ? -17.236 -11.923 23.689 1.00 66.50 91 PHE A C 1
ATOM 722 O O . PHE A 1 91 ? -17.556 -11.769 22.514 1.00 66.50 91 PHE A O 1
ATOM 729 N N . LYS A 1 92 ? -18.110 -11.728 24.684 1.00 67.62 92 LYS A N 1
ATOM 730 C CA . LYS A 1 92 ? -19.525 -11.345 24.489 1.00 67.62 92 LYS A CA 1
ATOM 731 C C . LYS A 1 92 ? -19.956 -10.112 25.295 1.00 67.62 92 LYS A C 1
ATOM 733 O O . LYS A 1 92 ? -21.150 -9.878 25.448 1.00 67.62 92 LYS A O 1
ATOM 738 N N . ASP A 1 93 ? -19.004 -9.309 25.763 1.00 74.19 93 ASP A N 1
ATOM 739 C CA . ASP A 1 93 ? -19.280 -8.124 26.588 1.00 74.19 93 ASP A CA 1
ATOM 740 C C . ASP A 1 93 ? -19.155 -6.820 25.784 1.00 74.19 93 ASP A C 1
ATOM 742 O O . ASP A 1 93 ? -18.286 -6.702 24.918 1.00 74.19 93 ASP A O 1
ATOM 746 N N . GLU A 1 94 ? -19.965 -5.801 26.088 1.00 68.62 94 GLU A N 1
ATOM 747 C CA . GLU A 1 94 ? -19.985 -4.516 25.356 1.00 68.62 94 GLU A CA 1
ATOM 748 C C . GLU A 1 94 ? -18.630 -3.789 25.323 1.00 68.62 94 GLU A C 1
ATOM 750 O O . GLU A 1 94 ? -18.287 -3.138 24.331 1.00 68.62 94 GLU A O 1
ATOM 755 N N . GLU A 1 95 ? -17.829 -3.899 26.386 1.00 70.06 95 GLU A N 1
ATOM 756 C CA . GLU A 1 95 ? -16.484 -3.317 26.413 1.00 70.06 95 GLU A CA 1
ATOM 757 C C . GLU A 1 95 ? -15.535 -4.047 25.459 1.00 70.06 95 GLU A C 1
ATOM 759 O O . GLU A 1 95 ? -14.779 -3.408 24.723 1.00 70.06 95 GLU A O 1
ATOM 764 N N . SER A 1 96 ? -15.632 -5.377 25.394 1.00 68.81 96 SER A N 1
ATOM 765 C CA . SER A 1 96 ? -14.821 -6.200 24.494 1.00 68.81 96 SER A CA 1
ATOM 766 C C . SER A 1 96 ? -15.087 -5.873 23.019 1.00 68.81 96 SER A C 1
ATOM 768 O O . SER A 1 96 ? -14.156 -5.893 22.214 1.00 68.81 96 SER A O 1
ATOM 770 N N . THR A 1 97 ? -16.316 -5.472 22.667 1.00 70.44 97 THR A N 1
ATOM 771 C CA . THR A 1 97 ? -16.692 -5.043 21.309 1.00 70.44 97 THR A CA 1
ATOM 772 C C . THR A 1 97 ? -15.910 -3.812 20.858 1.00 70.44 97 THR A C 1
ATOM 774 O O . THR A 1 97 ? -15.483 -3.726 19.707 1.00 70.44 97 THR A O 1
ATOM 777 N N . LYS A 1 98 ? -15.685 -2.847 21.759 1.00 68.06 98 LYS A N 1
ATOM 778 C CA . LYS A 1 98 ? -14.945 -1.617 21.437 1.00 68.06 98 LYS A CA 1
ATOM 779 C C . LYS A 1 98 ? -13.480 -1.928 21.138 1.00 68.06 98 LYS A C 1
ATOM 781 O O . LYS A 1 98 ? -12.962 -1.489 20.111 1.00 68.06 98 LYS A O 1
ATOM 786 N N . TYR A 1 99 ? -12.838 -2.734 21.986 1.00 69.00 99 TYR A N 1
ATOM 787 C CA . TYR A 1 99 ? -11.459 -3.182 21.767 1.00 69.00 99 TYR A CA 1
ATOM 788 C C . TYR A 1 99 ? -11.326 -4.025 20.497 1.00 69.00 99 TYR A C 1
ATOM 790 O O . TYR A 1 99 ? -10.381 -3.847 19.729 1.00 69.00 99 TYR A O 1
ATOM 798 N N . PHE A 1 100 ? -12.311 -4.882 20.233 1.00 71.69 100 PHE A N 1
ATOM 799 C CA . PHE A 1 100 ? -12.381 -5.689 19.023 1.00 71.69 100 PHE A CA 1
ATOM 800 C C . PHE A 1 100 ? -12.428 -4.840 17.746 1.00 71.69 100 PHE A C 1
ATOM 802 O O . PHE A 1 100 ? -11.653 -5.073 16.818 1.00 71.69 100 PHE A O 1
ATOM 809 N N . ILE A 1 101 ? -13.282 -3.811 17.709 1.00 72.25 101 ILE A N 1
ATOM 810 C CA . ILE A 1 101 ? -13.385 -2.891 16.567 1.00 72.25 101 ILE A CA 1
ATOM 811 C C . ILE A 1 101 ? -12.054 -2.168 16.329 1.00 72.25 101 ILE A C 1
ATOM 813 O O . ILE A 1 101 ? -11.627 -2.022 15.183 1.00 72.25 101 ILE A O 1
ATOM 817 N N . VAL A 1 102 ? -11.374 -1.725 17.388 1.00 71.31 102 VAL A N 1
ATOM 818 C CA . VAL A 1 102 ? -10.065 -1.064 17.266 1.00 71.31 102 VAL A CA 1
ATOM 819 C C . VAL A 1 102 ? -9.008 -2.031 16.725 1.00 71.31 102 VAL A C 1
ATOM 821 O O . VAL A 1 102 ? -8.279 -1.676 15.796 1.00 71.31 102 VAL A O 1
ATOM 824 N N . LEU A 1 103 ? -8.957 -3.260 17.245 1.00 73.38 103 LEU A N 1
ATOM 825 C CA . LEU A 1 103 ? -8.013 -4.289 16.806 1.00 73.38 103 LEU A CA 1
ATOM 826 C C . LEU A 1 103 ? -8.222 -4.655 15.332 1.00 73.38 103 LEU A C 1
ATOM 828 O O . LEU A 1 103 ? -7.262 -4.684 14.562 1.00 73.38 103 LEU A O 1
ATOM 832 N N . LEU A 1 104 ? -9.474 -4.847 14.912 1.00 74.00 104 LEU A N 1
ATOM 833 C CA . LEU A 1 104 ? -9.807 -5.157 13.524 1.00 74.00 104 LEU A CA 1
ATOM 834 C C . LEU A 1 104 ? -9.375 -4.036 12.566 1.00 74.00 104 LEU A C 1
ATOM 836 O O . LEU A 1 104 ? -8.759 -4.297 11.531 1.00 74.00 104 LEU A O 1
ATOM 840 N N . ASN A 1 105 ? -9.643 -2.780 12.935 1.00 74.19 105 ASN A N 1
ATOM 841 C CA . ASN A 1 105 ? -9.234 -1.622 12.142 1.00 74.19 105 ASN A CA 1
ATOM 842 C C . ASN A 1 105 ? -7.709 -1.459 12.087 1.00 74.19 105 ASN A C 1
ATOM 844 O O . ASN A 1 105 ? -7.170 -1.106 11.041 1.00 74.19 105 ASN A O 1
ATOM 848 N N . SER A 1 106 ? -6.996 -1.740 13.180 1.00 74.56 106 SER A N 1
ATOM 849 C CA . SER A 1 106 ? -5.530 -1.696 13.200 1.00 74.56 106 SER A CA 1
ATOM 850 C C . SER A 1 106 ? -4.930 -2.686 12.199 1.00 74.56 106 SER A C 1
ATOM 852 O O . SER A 1 106 ? -4.111 -2.305 11.360 1.00 74.56 106 SER A O 1
ATOM 854 N N . VAL A 1 107 ? -5.407 -3.932 12.216 1.00 78.31 107 VAL A N 1
ATOM 855 C CA . VAL A 1 107 ? -4.944 -4.982 11.300 1.00 78.31 107 VAL A CA 1
ATOM 856 C C . VAL A 1 107 ? -5.245 -4.631 9.841 1.00 78.31 107 VAL A C 1
ATOM 858 O O . VAL A 1 107 ? -4.370 -4.772 8.984 1.00 78.31 107 VAL A O 1
ATOM 861 N N . TYR A 1 108 ? -6.440 -4.102 9.558 1.00 79.31 108 TYR A N 1
ATOM 862 C CA . TYR A 1 108 ? -6.803 -3.614 8.224 1.00 79.31 108 TYR A CA 1
ATOM 863 C C . TYR A 1 108 ? -5.819 -2.563 7.700 1.00 79.31 108 TYR A C 1
ATOM 865 O O . TYR A 1 108 ? -5.357 -2.631 6.557 1.00 79.31 108 TYR A O 1
ATOM 873 N N . TYR A 1 109 ? -5.477 -1.585 8.538 1.00 77.12 109 TYR A N 1
ATOM 874 C CA . TYR A 1 109 ? -4.622 -0.483 8.124 1.00 77.12 109 TYR A CA 1
ATOM 875 C C . TYR A 1 109 ? -3.156 -0.865 7.986 1.00 77.12 109 TYR A C 1
ATOM 877 O O . TYR A 1 109 ? -2.502 -0.395 7.055 1.00 77.12 109 TYR A O 1
ATOM 885 N N . ILE A 1 110 ? -2.660 -1.775 8.826 1.00 79.69 110 ILE A N 1
ATOM 886 C CA . ILE A 1 110 ? -1.330 -2.362 8.648 1.00 79.69 110 ILE A CA 1
ATOM 887 C C . ILE A 1 110 ? -1.254 -3.078 7.296 1.00 79.69 110 ILE A C 1
ATOM 889 O O . ILE A 1 110 ? -0.323 -2.828 6.531 1.00 79.69 110 ILE A O 1
ATOM 893 N N . ALA A 1 111 ? -2.257 -3.893 6.950 1.00 78.06 111 ALA A N 1
ATOM 894 C CA . ALA A 1 111 ? -2.297 -4.574 5.657 1.00 78.06 111 ALA A CA 1
ATOM 895 C C . ALA A 1 111 ? -2.277 -3.579 4.482 1.00 78.06 111 ALA A C 1
ATOM 897 O O . ALA A 1 111 ? -1.493 -3.745 3.548 1.00 78.06 111 ALA A O 1
ATOM 898 N N . LYS A 1 112 ? -3.061 -2.492 4.550 1.00 76.81 112 LYS A N 1
ATOM 899 C CA . LYS A 1 112 ? -3.042 -1.429 3.528 1.00 76.81 112 LYS A CA 1
ATOM 900 C C . LYS A 1 112 ? -1.675 -0.754 3.381 1.00 76.81 112 LYS A C 1
ATOM 902 O O . LYS A 1 112 ? -1.258 -0.488 2.255 1.00 76.81 112 LYS A O 1
ATOM 907 N N . ILE A 1 113 ? -0.987 -0.468 4.487 1.00 81.88 113 ILE A N 1
ATOM 908 C CA . ILE A 1 113 ? 0.346 0.155 4.466 1.00 81.88 113 ILE A CA 1
ATOM 909 C C . ILE A 1 113 ? 1.376 -0.804 3.857 1.00 81.88 113 ILE A C 1
ATOM 911 O O . ILE A 1 113 ? 2.189 -0.378 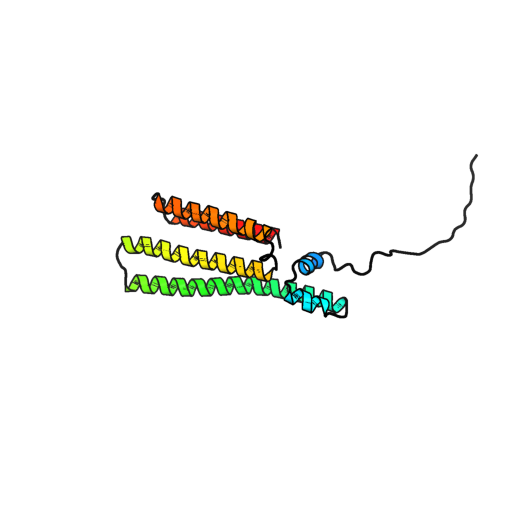3.038 1.00 81.88 113 ILE A O 1
ATOM 915 N N . VAL A 1 114 ? 1.317 -2.095 4.200 1.00 82.44 114 VAL A N 1
ATOM 916 C CA . VAL A 1 114 ? 2.196 -3.123 3.621 1.00 82.44 114 VAL A CA 1
ATOM 917 C C . VAL A 1 114 ? 1.980 -3.236 2.113 1.00 82.44 114 VAL A C 1
ATOM 919 O O . VAL A 1 114 ? 2.950 -3.177 1.361 1.00 82.44 114 VAL A O 1
ATOM 922 N N . VAL A 1 115 ? 0.725 -3.318 1.654 1.00 81.50 115 VAL A N 1
ATOM 923 C CA . VAL A 1 115 ? 0.405 -3.354 0.217 1.00 81.50 115 VAL A CA 1
ATOM 924 C C . VAL A 1 115 ? 0.965 -2.116 -0.487 1.00 81.50 115 VAL A C 1
ATOM 926 O O . VAL A 1 115 ? 1.664 -2.253 -1.490 1.00 81.50 115 VAL A O 1
ATOM 929 N N . LEU A 1 116 ? 0.761 -0.917 0.072 1.00 80.75 116 LEU A N 1
ATOM 930 C CA . LEU A 1 116 ? 1.317 0.319 -0.484 1.00 80.75 116 LEU A CA 1
ATOM 931 C C . LEU A 1 116 ? 2.853 0.277 -0.574 1.00 80.75 116 LEU A C 1
ATOM 933 O O . LEU A 1 116 ? 3.412 0.633 -1.610 1.00 80.75 116 LEU A O 1
ATOM 937 N N . GLY A 1 117 ? 3.529 -0.202 0.474 1.00 78.62 117 GLY A N 1
ATOM 938 C CA . GLY A 1 117 ? 4.983 -0.365 0.497 1.00 78.62 117 GLY A CA 1
ATOM 939 C C . GLY A 1 117 ? 5.487 -1.315 -0.592 1.00 78.62 117 GLY A C 1
ATOM 940 O O . GLY A 1 117 ? 6.402 -0.961 -1.335 1.00 78.62 117 GLY A O 1
ATOM 941 N N . THR A 1 118 ? 4.842 -2.474 -0.758 1.00 76.06 118 THR A N 1
ATOM 942 C CA . THR A 1 118 ? 5.200 -3.432 -1.820 1.00 76.06 118 THR A CA 1
ATOM 943 C C . THR A 1 118 ? 4.986 -2.863 -3.225 1.00 76.06 118 THR A C 1
ATOM 945 O O . THR A 1 118 ? 5.803 -3.099 -4.117 1.00 76.06 118 THR A O 1
ATOM 948 N N . SER A 1 119 ? 3.943 -2.049 -3.429 1.00 77.31 119 SER A N 1
ATOM 949 C CA . SER A 1 119 ? 3.728 -1.338 -4.694 1.00 77.31 119 SER A CA 1
ATOM 950 C C . SER A 1 119 ? 4.851 -0.335 -4.970 1.00 77.31 119 SER A C 1
ATOM 952 O O . SER A 1 119 ? 5.397 -0.313 -6.072 1.00 77.31 119 SER A O 1
ATOM 954 N N . MET A 1 120 ? 5.258 0.452 -3.969 1.00 77.62 120 MET A N 1
ATOM 955 C CA . MET A 1 120 ? 6.372 1.402 -4.097 1.00 77.62 120 MET A CA 1
ATOM 956 C C . MET A 1 120 ? 7.713 0.716 -4.387 1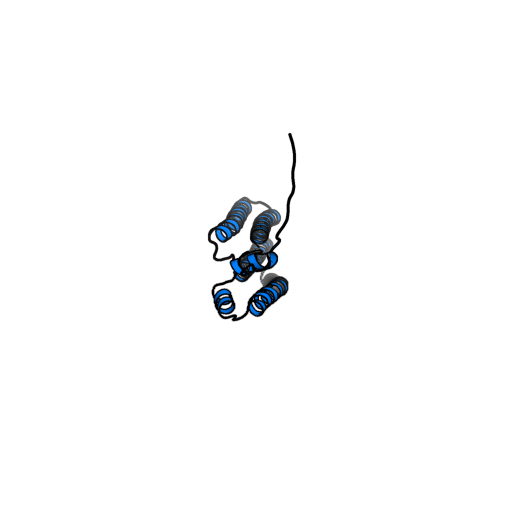.00 77.62 120 MET A C 1
ATOM 958 O O . MET A 1 120 ? 8.520 1.245 -5.154 1.00 77.62 120 MET A O 1
ATOM 962 N N . GLU A 1 121 ? 7.970 -0.444 -3.779 1.00 76.69 121 GLU A N 1
ATOM 963 C CA . GLU A 1 121 ? 9.186 -1.226 -4.020 1.00 76.69 121 GLU A CA 1
ATOM 964 C C . GLU A 1 121 ? 9.227 -1.743 -5.460 1.00 76.69 121 GLU A C 1
ATOM 966 O O . GLU A 1 121 ? 10.229 -1.571 -6.157 1.00 76.69 121 GLU A O 1
ATOM 971 N N . ARG A 1 122 ? 8.106 -2.287 -5.950 1.00 70.94 122 ARG A N 1
ATOM 972 C CA . ARG A 1 122 ? 7.975 -2.759 -7.336 1.00 70.94 122 ARG A CA 1
ATOM 973 C C . ARG A 1 122 ? 8.204 -1.647 -8.358 1.00 70.94 122 ARG A C 1
ATOM 975 O O . ARG A 1 122 ? 8.797 -1.879 -9.412 1.00 70.94 122 ARG A O 1
ATOM 982 N N . LEU A 1 123 ? 7.729 -0.447 -8.043 1.00 70.56 123 LEU A N 1
ATOM 983 C CA . LEU A 1 123 ? 7.898 0.750 -8.861 1.00 70.56 123 LEU A CA 1
ATOM 984 C C . LEU A 1 123 ? 9.308 1.350 -8.756 1.00 70.56 123 LEU A C 1
ATOM 986 O O . LEU A 1 123 ? 9.600 2.311 -9.455 1.00 70.56 123 LEU A O 1
ATOM 990 N N . GLY A 1 124 ? 10.181 0.816 -7.896 1.00 68.56 124 GLY A N 1
ATOM 991 C CA . GLY A 1 124 ? 11.551 1.300 -7.701 1.00 68.56 124 GLY A CA 1
ATOM 992 C C . GLY A 1 124 ? 11.657 2.636 -6.958 1.00 68.56 124 GLY A C 1
ATOM 993 O O . GLY A 1 124 ? 12.763 3.097 -6.687 1.00 68.56 124 GLY A O 1
ATOM 994 N N . ILE A 1 125 ? 10.530 3.238 -6.574 1.00 76.31 125 ILE A N 1
ATOM 995 C CA . ILE A 1 125 ? 10.460 4.548 -5.909 1.00 76.31 125 ILE A CA 1
ATOM 996 C C . ILE A 1 125 ? 10.638 4.460 -4.388 1.00 76.31 125 ILE A C 1
ATOM 998 O O . ILE A 1 125 ? 10.871 5.475 -3.739 1.00 76.31 125 ILE A O 1
ATOM 1002 N N . PHE A 1 126 ? 10.555 3.261 -3.801 1.00 72.50 126 PHE A N 1
ATOM 1003 C CA . PHE A 1 126 ? 10.695 3.061 -2.351 1.00 72.50 126 PHE A CA 1
ATOM 1004 C C . PHE A 1 126 ? 12.043 3.546 -1.793 1.00 72.50 126 PHE A C 1
ATOM 1006 O O . PHE A 1 126 ? 12.129 4.003 -0.651 1.00 72.50 126 PHE A O 1
ATOM 1013 N N . TYR A 1 127 ? 13.099 3.457 -2.603 1.00 68.62 127 TYR A N 1
ATOM 1014 C CA . TYR A 1 127 ? 14.451 3.850 -2.211 1.00 68.62 127 TYR A CA 1
ATOM 1015 C C . TYR A 1 127 ? 14.734 5.344 -2.414 1.00 68.62 127 TYR A C 1
ATOM 1017 O O . TYR A 1 127 ? 15.767 5.828 -1.949 1.00 68.62 127 TYR A O 1
ATOM 1025 N N . ASP A 1 128 ? 13.825 6.093 -3.049 1.00 76.12 128 ASP A N 1
ATOM 1026 C CA . ASP A 1 128 ? 13.919 7.548 -3.093 1.00 76.12 128 ASP A CA 1
ATOM 1027 C C . ASP A 1 128 ? 13.513 8.122 -1.730 1.00 76.12 128 ASP A C 1
ATOM 1029 O O . ASP A 1 128 ? 12.356 8.051 -1.302 1.00 76.12 128 ASP A O 1
ATOM 1033 N N . ASN A 1 129 ? 14.485 8.716 -1.035 1.00 76.38 129 ASN A N 1
ATOM 1034 C CA . ASN A 1 129 ? 14.280 9.278 0.294 1.00 76.38 129 ASN A CA 1
ATOM 1035 C C . ASN A 1 129 ? 13.196 10.372 0.308 1.00 76.38 129 ASN A C 1
ATOM 1037 O O . ASN A 1 129 ? 12.486 10.505 1.305 1.00 76.38 129 ASN A O 1
ATOM 1041 N N . LYS A 1 130 ? 13.031 11.126 -0.790 1.00 78.56 130 LYS A N 1
ATOM 1042 C CA . LYS A 1 130 ? 11.998 12.164 -0.906 1.00 78.56 130 LYS A CA 1
ATOM 1043 C C . LYS A 1 130 ? 10.614 11.539 -1.004 1.00 78.56 130 LYS A C 1
ATOM 1045 O O . LYS A 1 130 ? 9.739 11.880 -0.214 1.00 78.56 130 LYS A O 1
ATOM 1050 N N . VAL A 1 131 ? 10.421 10.595 -1.926 1.00 76.75 131 VAL A N 1
ATOM 1051 C CA . VAL A 1 131 ? 9.121 9.934 -2.138 1.00 76.75 131 VAL A CA 1
ATOM 1052 C C . VAL A 1 131 ? 8.712 9.140 -0.899 1.00 76.75 131 VAL A C 1
ATOM 1054 O O . VAL A 1 131 ? 7.562 9.216 -0.464 1.00 76.75 131 VAL A O 1
ATOM 1057 N N . ARG A 1 132 ? 9.666 8.451 -0.263 1.00 78.75 132 ARG A N 1
ATOM 1058 C CA . ARG A 1 132 ? 9.447 7.748 1.004 1.00 78.75 132 ARG A CA 1
ATOM 1059 C C . ARG A 1 132 ? 8.996 8.695 2.113 1.00 78.75 132 ARG A C 1
ATOM 1061 O O . ARG A 1 132 ? 8.015 8.397 2.787 1.00 78.75 132 ARG A O 1
ATOM 1068 N N . ALA A 1 133 ? 9.664 9.838 2.282 1.00 79.75 133 ALA A N 1
ATOM 1069 C CA . ALA A 1 133 ? 9.271 10.834 3.275 1.00 79.75 133 ALA A CA 1
ATOM 1070 C C . ALA A 1 133 ? 7.880 11.413 2.974 1.00 79.75 133 ALA A C 1
ATOM 1072 O O . ALA A 1 133 ? 7.020 11.409 3.852 1.00 79.75 133 ALA A O 1
ATOM 1073 N N . TYR A 1 134 ? 7.617 11.826 1.730 1.00 82.62 134 TYR A N 1
ATOM 1074 C CA . TYR A 1 134 ? 6.314 12.366 1.333 1.00 82.62 134 TYR A CA 1
ATOM 1075 C C . TYR A 1 134 ? 5.172 11.364 1.497 1.00 82.62 134 TYR A C 1
ATOM 1077 O O . TYR A 1 134 ? 4.061 11.772 1.809 1.00 82.62 134 TYR A O 1
ATOM 1085 N N . THR A 1 135 ? 5.435 10.066 1.343 1.00 80.44 135 THR A N 1
ATOM 1086 C CA . THR A 1 135 ? 4.421 9.020 1.537 1.00 80.44 135 THR A CA 1
ATOM 1087 C C . THR A 1 135 ? 4.231 8.677 3.020 1.00 80.44 135 THR A C 1
ATOM 1089 O O . THR A 1 135 ? 3.107 8.465 3.468 1.00 80.44 135 THR A O 1
ATOM 1092 N N . ALA A 1 136 ? 5.307 8.663 3.814 1.00 81.88 136 ALA A N 1
ATOM 1093 C CA . ALA A 1 136 ? 5.257 8.315 5.234 1.00 81.88 136 ALA A CA 1
ATOM 1094 C C . ALA A 1 136 ? 4.665 9.427 6.115 1.00 81.88 136 ALA A C 1
ATOM 1096 O O . ALA A 1 136 ? 3.904 9.131 7.033 1.00 81.88 136 ALA A O 1
ATOM 1097 N N . ILE A 1 137 ? 4.978 10.699 5.835 1.00 83.56 137 ILE A N 1
ATOM 1098 C CA . ILE A 1 137 ? 4.497 11.857 6.609 1.00 83.56 137 ILE A CA 1
ATOM 1099 C C . ILE A 1 137 ? 2.967 11.871 6.765 1.00 83.56 137 ILE A C 1
ATOM 1101 O O . ILE A 1 137 ? 2.511 11.915 7.907 1.00 83.56 137 ILE A O 1
ATOM 1105 N N . PRO A 1 138 ? 2.146 11.803 5.697 1.00 83.50 138 PRO A N 1
ATOM 1106 C CA . PRO A 1 138 ? 0.696 11.803 5.849 1.00 83.50 138 PRO A CA 1
ATOM 1107 C C . PRO A 1 138 ? 0.219 10.589 6.651 1.00 83.50 138 PRO A C 1
ATOM 1109 O O . PRO A 1 138 ? -0.602 10.754 7.546 1.00 83.50 138 PRO A O 1
ATOM 1112 N N . ILE A 1 139 ? 0.768 9.392 6.421 1.00 83.81 139 ILE A N 1
ATOM 1113 C CA . ILE A 1 139 ? 0.401 8.200 7.201 1.00 83.81 139 ILE A CA 1
ATOM 1114 C C . ILE A 1 139 ? 0.665 8.439 8.692 1.00 83.81 139 ILE A C 1
ATOM 1116 O O . ILE A 1 139 ? -0.233 8.236 9.504 1.00 83.81 139 ILE A O 1
ATOM 1120 N N . ILE A 1 140 ? 1.854 8.922 9.063 1.00 83.56 140 ILE A N 1
ATOM 1121 C CA . ILE A 1 140 ? 2.232 9.184 10.460 1.00 83.56 140 ILE A CA 1
ATOM 1122 C C . ILE A 1 140 ? 1.353 10.275 11.080 1.00 83.56 140 ILE A C 1
ATOM 1124 O O . ILE A 1 140 ? 0.842 10.095 12.183 1.00 83.56 140 ILE A O 1
ATOM 1128 N N . VAL A 1 141 ? 1.147 11.394 10.386 1.00 86.00 141 VAL A N 1
ATOM 1129 C CA . VAL A 1 141 ? 0.341 12.517 10.891 1.00 86.00 141 VAL A CA 1
ATOM 1130 C C . VAL A 1 141 ? -1.100 12.078 11.134 1.00 86.00 141 VAL A C 1
ATOM 1132 O O . VAL A 1 141 ? -1.635 12.292 12.220 1.00 86.00 141 VAL A O 1
ATOM 1135 N N . TRP A 1 142 ? -1.720 11.416 10.157 1.00 82.62 142 TRP A N 1
ATOM 1136 C CA . TRP A 1 142 ? -3.121 11.020 10.251 1.00 82.62 142 TRP A CA 1
ATOM 1137 C C . TRP A 1 142 ? -3.348 9.862 11.229 1.00 82.62 142 TRP A C 1
ATOM 1139 O O . TRP A 1 142 ? -4.352 9.864 11.936 1.00 82.62 142 TRP A O 1
ATOM 1149 N N . THR A 1 143 ? -2.415 8.909 11.337 1.00 79.19 143 THR A N 1
ATOM 1150 C CA . THR A 1 143 ? -2.464 7.857 12.373 1.00 79.19 143 THR A CA 1
ATOM 1151 C C . THR A 1 143 ? -2.254 8.417 13.776 1.00 79.19 143 THR A C 1
ATOM 1153 O O . THR A 1 143 ? -2.988 8.045 14.687 1.00 79.19 143 THR A O 1
ATOM 1156 N N . SER A 1 144 ? -1.322 9.355 13.960 1.00 80.88 144 SER A N 1
ATOM 1157 C CA . SER A 1 144 ? -1.111 10.023 15.252 1.00 80.88 144 SER A CA 1
ATOM 1158 C C . SER A 1 144 ? -2.342 10.828 15.662 1.00 80.88 144 SER A C 1
ATOM 1160 O O . SER A 1 144 ? -2.775 10.756 16.811 1.00 80.88 144 SER A O 1
ATOM 1162 N N . LEU A 1 145 ? -2.954 11.538 14.708 1.00 81.19 145 LEU A N 1
ATOM 1163 C CA . LEU A 1 145 ? -4.208 12.251 14.926 1.00 81.19 145 LEU A CA 1
ATOM 1164 C C . LEU A 1 145 ? -5.348 11.284 15.268 1.00 81.19 145 LEU A C 1
ATOM 1166 O O . LEU A 1 145 ? -6.106 11.544 16.194 1.00 81.19 145 LEU A O 1
ATOM 1170 N N . ALA A 1 146 ? -5.440 10.143 14.584 1.00 78.50 146 ALA A N 1
ATOM 1171 C CA . ALA A 1 146 ? -6.415 9.102 14.890 1.00 78.50 146 ALA A CA 1
ATOM 1172 C C . ALA A 1 146 ? -6.235 8.548 16.318 1.00 78.50 146 ALA A C 1
ATOM 1174 O O . ALA A 1 146 ? -7.210 8.429 17.056 1.00 78.50 146 ALA A O 1
ATOM 1175 N N . ILE A 1 147 ? -5.001 8.271 16.748 1.00 74.44 147 ILE A N 1
ATOM 1176 C CA . ILE A 1 147 ? -4.713 7.805 18.113 1.00 74.44 147 ILE A CA 1
ATOM 1177 C C . ILE A 1 147 ? -5.120 8.864 19.143 1.00 74.44 147 ILE A C 1
ATOM 1179 O O . ILE A 1 147 ? -5.828 8.542 20.094 1.00 74.44 147 ILE A O 1
ATOM 1183 N N . LEU A 1 148 ? -4.735 10.128 18.932 1.00 75.88 148 LEU A N 1
ATOM 1184 C CA . LEU A 1 148 ? -5.128 11.243 19.797 1.00 75.88 148 LEU A CA 1
ATOM 1185 C C . LEU A 1 148 ? -6.655 11.348 19.905 1.00 75.88 148 LEU A C 1
ATOM 1187 O O . LEU A 1 148 ? -7.197 11.311 21.004 1.00 75.88 148 LEU A O 1
ATOM 1191 N N . LEU A 1 149 ? -7.369 11.405 18.780 1.00 70.31 149 LEU A N 1
ATOM 1192 C CA . LEU A 1 149 ? -8.830 11.537 18.769 1.00 70.31 149 LEU A CA 1
ATOM 1193 C C . LEU A 1 149 ? -9.538 10.309 19.367 1.00 70.31 149 LEU A C 1
ATOM 1195 O O . LEU A 1 149 ? -10.560 10.458 20.036 1.00 70.31 149 LEU A O 1
ATOM 1199 N N . GLY A 1 150 ? -8.977 9.110 19.181 1.00 66.31 150 GLY A N 1
ATOM 1200 C CA . GLY A 1 150 ? -9.464 7.882 19.807 1.00 66.31 150 GLY A CA 1
ATOM 1201 C C . GLY A 1 150 ? -9.342 7.896 21.335 1.00 66.31 150 GLY A C 1
ATOM 1202 O O . GLY A 1 150 ? -10.245 7.415 22.013 1.00 66.31 150 GLY A O 1
ATOM 1203 N N . ILE A 1 151 ? -8.276 8.495 21.881 1.00 61.03 151 ILE A N 1
ATOM 1204 C CA . ILE A 1 151 ? -8.104 8.697 23.331 1.00 61.03 151 ILE A CA 1
ATOM 1205 C C . ILE A 1 151 ? -9.088 9.759 23.855 1.00 61.03 151 ILE A C 1
ATOM 1207 O O . ILE A 1 151 ? -9.629 9.610 24.948 1.00 61.03 151 ILE A O 1
ATOM 1211 N N . PHE A 1 152 ? -9.378 10.799 23.066 1.00 59.91 152 PHE A N 1
ATOM 1212 C CA . PHE A 1 152 ? -10.281 11.902 23.430 1.00 59.91 152 PHE A CA 1
ATOM 1213 C C . PHE A 1 152 ? -11.780 11.637 23.144 1.00 59.91 152 PHE A C 1
ATOM 1215 O O . PHE A 1 152 ? -12.563 12.577 23.023 1.00 59.91 152 PHE A O 1
ATOM 1222 N N . VAL A 1 153 ? -12.217 10.368 23.137 1.00 58.28 153 VAL A N 1
ATOM 1223 C CA . VAL A 1 153 ? -13.646 9.955 23.164 1.00 58.28 153 VAL A CA 1
ATOM 1224 C C . VAL A 1 153 ? -14.419 10.225 21.857 1.00 58.28 153 VAL A C 1
ATOM 1226 O O . VAL A 1 153 ? -15.646 10.308 21.838 1.00 58.28 153 VAL A O 1
ATOM 1229 N N . ILE A 1 154 ? -13.735 10.323 20.718 1.00 59.94 154 ILE A N 1
ATOM 1230 C CA . ILE A 1 154 ? -14.408 10.418 19.415 1.00 59.94 154 ILE A CA 1
ATOM 1231 C C . ILE A 1 154 ? -14.794 9.020 18.908 1.00 59.94 154 ILE A C 1
ATOM 1233 O O . ILE A 1 154 ? -14.075 8.043 19.117 1.00 59.94 154 ILE A O 1
ATOM 1237 N N . SER A 1 155 ? -15.952 8.925 18.236 1.00 67.81 155 SER A N 1
ATOM 1238 C CA . SER A 1 155 ? -16.462 7.676 17.654 1.00 67.81 155 SER A CA 1
ATOM 1239 C C . SER A 1 155 ? -15.366 6.942 16.862 1.00 67.81 155 SER A C 1
ATOM 1241 O O . SER A 1 155 ? -14.746 7.562 15.990 1.00 67.81 155 SER A O 1
ATOM 1243 N N . PRO A 1 156 ? -15.163 5.625 17.079 1.00 64.38 156 PRO A N 1
ATOM 1244 C CA . PRO A 1 156 ? -14.182 4.821 16.346 1.00 64.38 156 PRO A CA 1
ATOM 1245 C C . PRO A 1 156 ? -14.273 4.980 14.824 1.00 64.38 156 PRO A C 1
ATOM 1247 O O . PRO A 1 156 ? -13.264 4.932 14.128 1.00 64.38 156 PRO A O 1
ATOM 1250 N N . VAL A 1 157 ? -15.476 5.236 14.303 1.00 68.44 157 VAL A N 1
ATOM 1251 C CA . VAL A 1 157 ? -15.736 5.466 12.874 1.00 68.44 157 VAL A CA 1
ATOM 1252 C C . VAL A 1 157 ? -14.994 6.701 12.347 1.00 68.44 157 VAL A C 1
ATOM 1254 O O . VAL A 1 157 ? -14.400 6.671 11.268 1.00 68.44 157 VAL A O 1
ATOM 1257 N N . ILE A 1 158 ? -14.984 7.790 13.113 1.00 69.81 158 ILE A N 1
ATOM 1258 C CA . ILE A 1 158 ? -14.318 9.042 12.730 1.00 69.81 158 ILE A CA 1
ATOM 1259 C C . ILE A 1 158 ? -12.798 8.847 12.773 1.00 69.81 158 ILE A C 1
ATOM 1261 O O . ILE A 1 158 ? -12.097 9.210 11.829 1.00 69.81 158 ILE A O 1
ATOM 1265 N N . THR A 1 159 ? -12.299 8.178 13.813 1.00 71.06 159 THR A N 1
ATOM 1266 C CA . THR A 1 159 ? -10.884 7.814 13.967 1.00 71.06 159 THR A CA 1
ATOM 1267 C C . THR A 1 159 ? -10.365 6.997 12.782 1.00 71.06 159 THR A C 1
ATOM 1269 O O . THR A 1 159 ? -9.318 7.297 12.211 1.00 71.06 159 THR A O 1
ATOM 1272 N N . VAL A 1 160 ? -11.141 6.002 12.351 1.00 73.12 160 VAL A N 1
ATOM 1273 C CA . VAL A 1 160 ? -10.853 5.178 11.169 1.00 73.12 160 VAL A CA 1
ATOM 1274 C C . VAL A 1 160 ? -10.834 6.025 9.898 1.00 73.12 160 VAL A C 1
ATOM 1276 O O . VAL A 1 160 ? -9.977 5.818 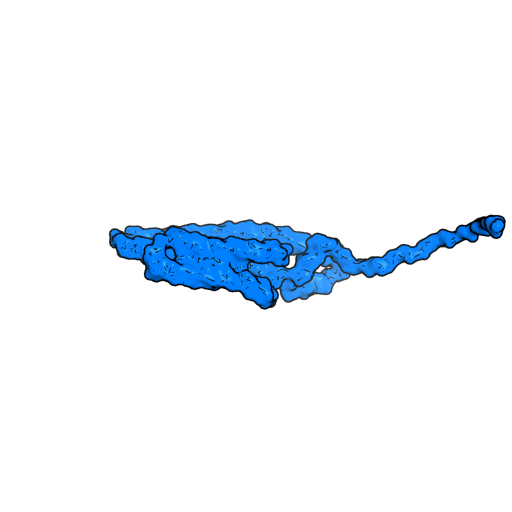9.042 1.00 73.12 160 VAL A O 1
ATOM 1279 N N . THR A 1 161 ? -11.730 7.001 9.768 1.00 77.38 161 THR A N 1
ATOM 1280 C CA . THR A 1 161 ? -11.818 7.850 8.571 1.00 77.38 161 THR A CA 1
ATOM 1281 C C . THR A 1 161 ? -10.539 8.666 8.363 1.00 77.38 161 THR A C 1
ATOM 1283 O O . THR A 1 161 ? -10.044 8.746 7.241 1.00 77.38 161 THR A O 1
ATOM 1286 N N . PHE A 1 162 ? -9.935 9.181 9.437 1.00 78.31 162 PHE A N 1
ATOM 1287 C CA . PHE A 1 162 ? -8.665 9.908 9.361 1.00 78.31 162 PHE A CA 1
ATOM 1288 C C . PHE A 1 162 ? -7.503 9.046 8.859 1.00 78.31 162 PHE A C 1
ATOM 1290 O O . PHE A 1 162 ? -6.752 9.480 7.985 1.00 78.31 162 PHE A O 1
ATOM 1297 N N . VAL A 1 163 ? -7.384 7.802 9.332 1.00 78.88 163 VAL A N 1
ATOM 1298 C CA . VAL A 1 163 ? -6.348 6.879 8.835 1.00 78.88 163 VAL A CA 1
ATOM 1299 C C . VAL A 1 163 ? -6.539 6.591 7.341 1.00 78.88 163 VAL A C 1
ATOM 1301 O O . VAL A 1 163 ? -5.568 6.584 6.583 1.00 78.88 163 VAL A O 1
ATOM 1304 N N . ASN A 1 164 ? -7.789 6.432 6.890 1.00 81.44 164 ASN A N 1
ATOM 1305 C CA . ASN A 1 164 ? -8.105 6.277 5.468 1.00 81.44 164 ASN A CA 1
ATOM 1306 C C . ASN A 1 164 ? -7.668 7.499 4.646 1.00 81.44 164 ASN A C 1
ATOM 1308 O O . ASN A 1 164 ? -7.046 7.317 3.602 1.00 81.44 164 ASN A O 1
ATOM 1312 N N . VAL A 1 165 ? -7.933 8.724 5.118 1.00 81.00 165 VAL A N 1
ATOM 1313 C CA . VAL A 1 165 ? -7.485 9.958 4.441 1.00 81.00 165 VAL A CA 1
ATOM 1314 C C . VAL A 1 165 ? -5.966 9.959 4.266 1.00 81.00 165 VAL A C 1
ATOM 1316 O O . VAL A 1 165 ? -5.476 10.240 3.172 1.00 81.00 165 VAL A O 1
ATOM 1319 N N . GLY A 1 166 ? -5.209 9.578 5.298 1.00 81.62 166 GLY A N 1
ATOM 1320 C CA . GLY A 1 166 ? -3.751 9.502 5.199 1.00 81.62 166 GLY A CA 1
ATOM 1321 C C . GLY A 1 166 ? -3.251 8.489 4.175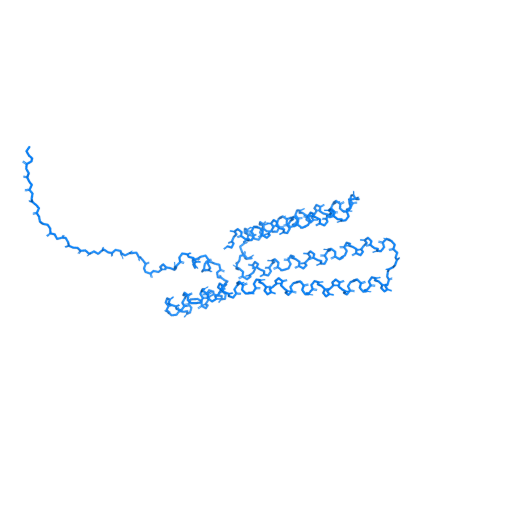 1.00 81.62 166 GLY A C 1
ATOM 1322 O O . GLY A 1 166 ? -2.314 8.784 3.434 1.00 81.62 166 GLY A O 1
ATOM 1323 N N . ILE A 1 167 ? -3.902 7.330 4.080 1.00 83.25 167 ILE A N 1
ATOM 1324 C CA . ILE A 1 167 ? -3.545 6.300 3.098 1.00 83.25 167 ILE A CA 1
ATOM 1325 C C . ILE A 1 167 ? -3.919 6.724 1.675 1.00 83.25 167 ILE A C 1
ATOM 1327 O O . ILE A 1 167 ? -3.140 6.489 0.755 1.00 83.25 167 ILE A O 1
ATOM 1331 N N . GLU A 1 168 ? -5.072 7.358 1.467 1.00 83.56 168 GLU A N 1
ATOM 1332 C CA . GLU A 1 168 ? -5.459 7.847 0.137 1.00 83.56 168 GLU A CA 1
ATOM 1333 C C . GLU A 1 168 ? -4.538 8.979 -0.339 1.00 83.56 168 GLU A C 1
ATOM 1335 O O . GLU A 1 168 ? -4.103 8.975 -1.491 1.00 83.56 168 GLU A O 1
ATOM 1340 N N . MET A 1 169 ? -4.128 9.881 0.559 1.00 81.94 169 MET A N 1
ATOM 1341 C CA . MET A 1 169 ? -3.101 10.884 0.257 1.00 81.94 169 MET A CA 1
ATOM 1342 C C . MET A 1 169 ? -1.765 10.227 -0.109 1.00 81.94 169 MET A C 1
ATOM 1344 O O . MET A 1 169 ? -1.139 10.605 -1.097 1.00 81.94 169 MET A O 1
ATOM 1348 N N . ALA A 1 170 ? -1.348 9.202 0.637 1.00 81.31 170 ALA A N 1
ATOM 1349 C CA . ALA A 1 170 ? -0.129 8.450 0.358 1.00 81.31 170 ALA A CA 1
ATOM 1350 C C . ALA A 1 170 ? -0.179 7.747 -1.015 1.00 81.31 170 ALA A C 1
ATOM 1352 O O . ALA A 1 170 ? 0.775 7.827 -1.788 1.00 81.31 170 ALA A O 1
ATOM 1353 N N . LYS A 1 171 ? -1.313 7.133 -1.373 1.00 81.81 171 LYS A N 1
ATOM 1354 C CA . LYS A 1 171 ? -1.538 6.553 -2.708 1.00 81.81 171 LYS A CA 1
ATOM 1355 C C . LYS A 1 171 ? -1.483 7.600 -3.816 1.00 81.81 171 LYS A C 1
ATOM 1357 O O . LYS A 1 171 ? -0.919 7.329 -4.872 1.00 81.81 171 LYS A O 1
ATOM 1362 N N . LEU A 1 172 ? -2.071 8.776 -3.598 1.00 82.38 172 LEU A N 1
ATOM 1363 C CA . LEU A 1 172 ? -2.075 9.859 -4.581 1.00 82.38 172 LEU A CA 1
ATOM 1364 C C . LEU A 1 172 ? -0.653 10.364 -4.843 1.00 82.38 172 LEU A C 1
ATOM 1366 O O . LEU A 1 172 ? -0.273 10.543 -5.997 1.00 82.38 172 LEU A O 1
ATOM 1370 N N . ILE A 1 173 ? 0.152 10.504 -3.788 1.00 80.94 173 ILE A N 1
ATOM 1371 C CA . ILE A 1 173 ? 1.576 10.839 -3.897 1.00 80.94 173 ILE A CA 1
ATOM 1372 C C . ILE A 1 173 ? 2.303 9.770 -4.712 1.00 80.94 173 ILE A C 1
ATOM 1374 O O . ILE A 1 173 ? 2.971 10.105 -5.685 1.00 80.94 173 ILE A O 1
ATOM 1378 N N . VAL A 1 174 ? 2.119 8.487 -4.390 1.00 78.38 174 VAL A N 1
ATOM 1379 C CA . VAL A 1 174 ? 2.713 7.390 -5.168 1.00 78.38 174 VAL A CA 1
ATOM 1380 C C . VAL A 1 174 ? 2.318 7.480 -6.645 1.00 78.38 174 VAL A C 1
ATOM 1382 O O . VAL A 1 174 ? 3.199 7.468 -7.497 1.00 78.38 174 VAL A O 1
ATOM 1385 N N . LYS A 1 175 ? 1.032 7.674 -6.963 1.00 79.44 175 LYS A N 1
ATOM 1386 C CA . LYS A 1 175 ? 0.552 7.833 -8.349 1.00 79.44 175 LYS A CA 1
ATOM 1387 C C . LYS A 1 175 ? 1.132 9.046 -9.072 1.00 79.44 175 LYS A C 1
ATOM 1389 O O . LYS A 1 175 ? 1.269 9.001 -10.283 1.00 79.44 175 LYS A O 1
ATOM 1394 N N . PHE A 1 176 ? 1.455 10.121 -8.360 1.00 77.56 176 PHE A N 1
ATOM 1395 C CA . PHE A 1 176 ? 2.092 11.293 -8.958 1.00 77.56 176 PHE A CA 1
ATOM 1396 C C . PHE A 1 176 ? 3.545 11.002 -9.373 1.00 77.56 176 PHE A C 1
ATOM 1398 O O . PHE A 1 176 ? 4.017 11.487 -10.403 1.00 77.56 176 PHE A O 1
ATOM 1405 N N . PHE A 1 177 ? 4.256 10.186 -8.588 1.00 69.44 177 PHE A N 1
ATOM 1406 C CA . PHE A 1 177 ? 5.653 9.825 -8.845 1.00 69.44 177 PHE A CA 1
ATOM 1407 C C . PHE A 1 177 ? 5.833 8.657 -9.831 1.00 69.44 177 PHE A C 1
ATOM 1409 O O . PHE A 1 177 ? 6.909 8.559 -10.430 1.00 69.44 177 PHE A O 1
ATOM 1416 N N . VAL A 1 178 ? 4.789 7.858 -10.075 1.00 65.69 178 VAL A N 1
ATOM 1417 C CA . VAL A 1 178 ? 4.698 6.818 -11.129 1.00 65.69 178 VAL A CA 1
ATOM 1418 C C . VAL A 1 178 ? 4.308 7.403 -12.473 1.00 65.69 178 VAL A C 1
ATOM 1420 O O . VAL A 1 178 ? 4.902 6.980 -13.488 1.00 65.69 178 VAL A O 1
#

pLDDT: mean 71.98, std 14.09, range [30.56, 86.12]

Secondary structure (DSSP, 8-state):
------------------TT---HHHHHHHHT--HHHHHHHHH--SHHHHHHHHHHHHHHHHHHHHHHHHHHHHHHHHHHHHHHHHHHHH--SHHHHHHHHHHHHHHHHHHHHHHHHHHHHHTTGGG-HHHHHHHHHHHHHHHHHHHHHHHTT--HHHHHHHHHHHHHHHHHHHHHH-

Organism: NCBI:txid1117310

Foldseek 3Di:
DDDDDDDDDDDDDDDPPPPPDDPPVLVLLQVLQAPVLVVVLVVDPDPVSNNVSSVVLVVCLVVVLVVLVVVLVVVLVVVLVVLVVCCVVPPDDPVVVVVSLVVNLVVNLVSLVVSLLVNCVSSSNCPVPVLVCQLVVLLVVLLVVLVVVVVVPDDNVVSSVSNVVSSVSSVVSSVVSD

=== Feature glossary ===
A reading guide for the features in this record.

Start from the sequence.

  · Sequence gives the chain of amino acids in standard one-letter code (A=alanine, C=cysteine, …, Y=tyrosine), read N→C. It is the only feature that is directly encoded by the gene; all structural features are derived from the folded form of this sequence.

Fold it, and you get atomic coordinates and the backbone conformation that goes with them.

  · The mmCIF table is the protein's shape written out atom by atom. For each backbone N, Cα, C, and carbonyl O, it records an (x, y, z) coordinate triple in Å plus the residue type, chain letter, and residue number.

  · Backbone dihedral angles. Every residue except chain termini has a φ (preceding-C → N → Cα → C) and a ψ (N → Cα → C → next-N). They are reported in degrees following the IUPAC sign convention. Secondary structure is essentially a statement about which (φ, ψ) basin each residue occupies.

  · DSSP 8-state secondary structure assigns each residue one of H (α-helix), G (3₁₀-helix), I (π-helix), E (extended β-strand), B (isolated β-bridge), T (hydrogen-bonded turn), S (bend), or '-' (coil). The assignment is computed from backbone hydrogen-bond geometry via the Kabsch–Sander algorithm.

  · P-SEA three-state annotation labels each residue as helix, strand, or coil based purely on the geometry of the Cα trace. It serves as a fallback when the full backbone (and thus DSSP) is unavailable.

Summarize the fold with a handful of shape descriptors and a per-residue structural alphabet.

  · Radius of gyration (Rg) is the root-mean-square distance of Cα atoms from their centroid — a single number for overall size and compactness. A globular domain of N residues has Rg ≈ 2.2·N^0.38 Å; an extended or disordered chain has a much larger Rg. The Cα contact count is the number of residue pairs whose Cα atoms are within 8 Å and are more than four positions apart in sequence — a standard proxy for tertiary packing density. The bounding box is the smallest axis-aligned box enclosing all Cα atoms.

  · Foldseek's 3Di representation compresses backbone geometry into a per-residue letter drawn from a learned twenty-state alphabet. It captures the tertiary interaction pattern around each residue — which residues are packed against it in space, regardless of where they are in sequence.

  · Accessible surface area quantifies burial. A residue with SASA near zero is packed into the hydrophobic core; one with SASA >100 Å² sits on the surface. Computed here via the Shrake–Rupley numerical algorithm with a 1.4 Å probe.

Ask how reliable the model is.

  · For AlphaFold models, the B-factor field carries pLDDT — the model's own estimate of local accuracy on a 0–100 scale. Regions with pLDDT<50 should be treated as essentially unmodeled; they often correspond to intrinsically disordered segments.

  · For experimental (PDB) structures, the B-factor (temperature factor) quantifies the positional spread of each atom in the crystal — a combination of thermal vibration and static disorder — in units of Å². High B-factors mark flexible loops or poorly resolved regions; low B-factors mark the rigid, well-ordered core.

  · PAE(i, j) answers: if I align the predicted and true structures on residue i, how far off (in Å) do I expect residue j to be? A block-diagonal PAE matrix with low values on the blocks and high values off-diagonal is the signature of a multi-domain protein with confidently predicted domains but uncertain inter-domain orientation.

Place it in context: what it resembles, what it is annotated as, and how it looks.

  · Structural nearest neighbors (via Foldseek easy-search vs the PDB). Reported per hit: target PDB id, E-value, and alignment TM-score. A TM-score above ~0.5 is the conventional threshold for 'same fold'.

  · Functional annotations link the protein to curated databases. InterPro entries identify conserved domains and families by matching the sequence against member-database signatures (Pfam, PROSITE, CDD, …). Gene Ontology (GO) terms describe molecular function, biological process, and cellular component in a controlled vocabulary. CATH places the structure in a hierarchical fold classification (Class/Architecture/Topology/Homologous-superfamily). The organism is the source species.

  · Plot images: a contact map (which residues are close in 3D, as an N×N binary image), a Ramachandran scatter (backbone torsion angles, revealing secondary-structure composition at a glance), and — for AlphaFold structures — a PAE heatmap (pairwise prediction confidence).

  · Structure images are PyMOL renders from six orthogonal camera directions. Cartoon representation draws helices as coils and strands as arrows; sticks shows the backbone as bonds; surface shows the solvent-excluded envelope. Rainbow coloring maps sequence position to hue (blue→red, N→C); chain coloring assigns a distinct color per polypeptide.